Protein AF-A0A4Q2ZWV4-F1 (afdb_monomer)

Structure (mmCIF, N/CA/C/O backbone):
data_AF-A0A4Q2ZWV4-F1
#
_entry.id   AF-A0A4Q2ZWV4-F1
#
loop_
_atom_site.group_PDB
_atom_site.id
_atom_site.type_symbol
_atom_site.label_atom_id
_atom_site.label_alt_id
_atom_site.label_comp_id
_atom_site.label_asym_id
_atom_site.label_entity_id
_atom_site.label_seq_id
_atom_site.pdbx_PDB_ins_code
_atom_site.Cartn_x
_atom_site.Cartn_y
_atom_site.Cartn_z
_atom_site.occupancy
_atom_site.B_iso_or_equiv
_atom_site.auth_seq_id
_atom_site.auth_comp_id
_atom_site.auth_asym_id
_atom_site.auth_atom_id
_atom_site.pdbx_PDB_model_num
ATOM 1 N N . MET A 1 1 ? -68.096 -9.739 -29.890 1.00 44.03 1 MET A N 1
ATOM 2 C CA . MET A 1 1 ? -66.783 -9.776 -30.574 1.00 44.03 1 MET A CA 1
ATOM 3 C C . MET A 1 1 ? -66.397 -8.365 -30.998 1.00 44.03 1 MET A C 1
ATOM 5 O O . MET A 1 1 ? -67.007 -7.868 -31.935 1.00 44.03 1 MET A O 1
ATOM 9 N N . LYS A 1 2 ? -65.458 -7.727 -30.281 1.00 38.16 2 LYS A N 1
ATOM 10 C CA . LYS A 1 2 ? -64.484 -6.719 -30.763 1.00 38.16 2 LYS A CA 1
ATOM 11 C C . LYS A 1 2 ? -63.694 -6.154 -29.567 1.00 38.16 2 LYS A C 1
ATOM 13 O O . LYS A 1 2 ? -64.168 -5.292 -28.843 1.00 38.16 2 LYS A O 1
ATOM 18 N N . THR A 1 3 ? -62.550 -6.804 -29.345 1.00 37.19 3 THR A N 1
ATOM 19 C CA . THR A 1 3 ? -61.233 -6.288 -28.913 1.00 37.19 3 THR A CA 1
ATOM 20 C C . THR A 1 3 ? -61.159 -5.039 -28.028 1.00 37.19 3 THR A C 1
ATOM 22 O O . THR A 1 3 ? -61.323 -3.918 -28.499 1.00 37.19 3 THR A O 1
ATOM 25 N N . LEU A 1 4 ? -60.760 -5.272 -26.772 1.00 34.91 4 LEU A N 1
ATOM 26 C CA . LEU A 1 4 ? -60.192 -4.298 -25.842 1.00 34.91 4 LEU A CA 1
ATOM 27 C C . LEU A 1 4 ? -58.675 -4.223 -26.092 1.00 34.91 4 LEU A C 1
ATOM 29 O O . LEU A 1 4 ? -57.987 -5.244 -26.069 1.00 34.91 4 LEU A O 1
ATOM 33 N N . GLN A 1 5 ? -58.172 -3.030 -26.388 1.00 38.50 5 GLN A N 1
ATOM 34 C CA . GLN A 1 5 ? -56.778 -2.769 -26.742 1.00 38.50 5 GLN A CA 1
ATOM 35 C C . GLN A 1 5 ? -56.018 -2.389 -25.461 1.00 38.50 5 GLN A C 1
ATOM 37 O O . GLN A 1 5 ? -56.199 -1.295 -24.932 1.00 38.50 5 GLN A O 1
ATOM 42 N N . CYS A 1 6 ? -55.211 -3.310 -24.925 1.00 34.00 6 CYS A N 1
ATOM 43 C CA . CYS A 1 6 ? -54.325 -3.034 -23.793 1.00 34.00 6 CYS A CA 1
ATOM 44 C C . CYS A 1 6 ? -53.117 -2.213 -24.262 1.00 34.00 6 CYS A C 1
ATOM 46 O O . CYS A 1 6 ? -52.362 -2.638 -25.136 1.00 34.00 6 CYS A O 1
ATOM 48 N N . ILE A 1 7 ? -52.937 -1.043 -23.655 1.00 41.22 7 ILE A N 1
ATOM 49 C CA . ILE A 1 7 ? -51.763 -0.184 -23.805 1.00 41.22 7 ILE A CA 1
ATOM 50 C C . ILE A 1 7 ? -50.596 -0.858 -23.070 1.00 41.22 7 ILE A C 1
ATOM 52 O O . ILE A 1 7 ? -50.595 -0.934 -21.842 1.00 41.22 7 ILE A O 1
ATOM 56 N N . LEU A 1 8 ? -49.607 -1.361 -23.815 1.00 37.31 8 LEU A N 1
ATOM 57 C CA . LEU A 1 8 ? -48.298 -1.717 -23.266 1.00 37.31 8 LEU A CA 1
ATOM 58 C C . LEU A 1 8 ? -47.522 -0.421 -22.999 1.00 37.31 8 LEU A C 1
ATOM 60 O O . LEU A 1 8 ? -47.070 0.241 -23.932 1.00 37.31 8 LEU A O 1
ATOM 64 N N . ALA A 1 9 ? -47.346 -0.068 -21.728 1.00 39.91 9 ALA A N 1
ATOM 65 C CA . ALA A 1 9 ? -46.330 0.890 -21.318 1.00 39.91 9 ALA A CA 1
ATOM 66 C C . ALA A 1 9 ? -44.977 0.162 -21.277 1.00 39.91 9 ALA A C 1
ATOM 68 O O . ALA A 1 9 ? -44.703 -0.614 -20.363 1.00 39.91 9 ALA A O 1
ATOM 69 N N . ALA A 1 10 ? -44.147 0.375 -22.299 1.00 40.00 10 ALA A N 1
ATOM 70 C CA . ALA A 1 10 ? -42.760 -0.067 -22.302 1.00 40.00 10 ALA A CA 1
ATOM 71 C C . ALA A 1 10 ? -41.965 0.801 -21.314 1.00 40.00 10 ALA A C 1
ATOM 73 O O . ALA A 1 10 ? -41.623 1.946 -21.605 1.00 40.00 10 ALA A O 1
ATOM 74 N N . GLY A 1 11 ? -41.715 0.262 -20.120 1.00 38.03 11 GLY A N 1
ATOM 75 C CA . GLY A 1 11 ? -40.775 0.838 -19.168 1.00 38.03 11 GLY A CA 1
ATOM 76 C C . GLY A 1 11 ? -39.363 0.764 -19.741 1.00 38.03 11 GLY A C 1
ATOM 77 O O . GLY A 1 11 ? -38.820 -0.323 -19.928 1.00 38.03 11 GLY A O 1
ATOM 78 N N . LEU A 1 12 ? -38.782 1.925 -20.036 1.00 36.56 12 LEU A N 1
ATOM 79 C CA . LEU A 1 12 ? -37.372 2.069 -20.369 1.00 36.56 12 LEU A CA 1
ATOM 80 C C . LEU A 1 12 ? -36.557 1.758 -19.105 1.00 36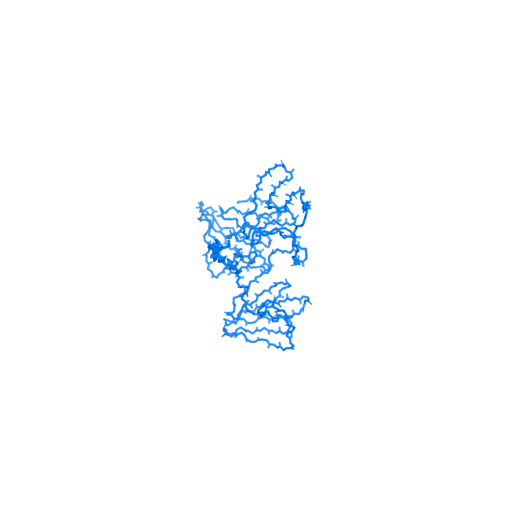.56 12 LEU A C 1
ATOM 82 O O . LEU A 1 12 ? -36.400 2.607 -18.229 1.00 36.56 12 LEU A O 1
ATOM 86 N N . LEU A 1 13 ? -36.082 0.519 -18.990 1.00 37.00 13 LEU A N 1
ATOM 87 C CA . LEU A 1 13 ? -35.112 0.125 -17.978 1.00 37.00 13 LEU A CA 1
ATOM 88 C C . LEU A 1 13 ? -33.769 0.749 -18.383 1.00 37.00 13 LEU A C 1
ATOM 90 O O . LEU A 1 13 ? -33.065 0.227 -19.245 1.00 37.00 13 LEU A O 1
ATOM 94 N N . ALA A 1 14 ? -33.441 1.911 -17.819 1.00 39.75 14 ALA A N 1
ATOM 95 C CA . ALA A 1 14 ? -32.098 2.461 -17.925 1.00 39.75 14 ALA A CA 1
ATOM 96 C C . ALA A 1 14 ? -31.149 1.481 -17.225 1.00 39.75 14 ALA A C 1
ATOM 98 O O . ALA A 1 14 ? -31.170 1.354 -16.001 1.00 39.75 14 ALA A O 1
ATOM 99 N N . ALA A 1 15 ? -30.365 0.740 -18.009 1.00 36.00 15 ALA A N 1
ATOM 100 C CA . ALA A 1 15 ? -29.263 -0.051 -17.495 1.00 36.00 15 ALA A CA 1
ATOM 101 C C . ALA A 1 15 ? -28.279 0.916 -16.829 1.00 36.00 15 ALA A C 1
ATOM 103 O O . ALA A 1 15 ? -27.571 1.665 -17.499 1.00 36.00 15 ALA A O 1
ATOM 104 N N . ILE A 1 16 ? -28.285 0.936 -15.499 1.00 40.03 16 ILE A N 1
ATOM 105 C CA . ILE A 1 16 ? -27.256 1.599 -14.711 1.00 40.03 16 ILE A CA 1
ATOM 106 C C . ILE A 1 16 ? -26.022 0.717 -14.873 1.00 40.03 16 ILE A C 1
ATOM 108 O O . ILE A 1 16 ? -25.866 -0.278 -14.169 1.00 40.03 16 ILE A O 1
ATOM 112 N N . THR A 1 17 ? -25.179 1.014 -15.857 1.00 36.84 17 THR A N 1
ATOM 113 C CA . THR A 1 17 ? -23.831 0.451 -15.873 1.00 36.84 17 THR A CA 1
ATOM 114 C C . THR A 1 17 ? -23.130 0.966 -14.620 1.00 36.84 17 THR A C 1
ATOM 116 O O . THR A 1 17 ? -23.027 2.190 -14.474 1.00 36.84 17 THR A O 1
ATOM 119 N N . PRO A 1 18 ? -22.676 0.099 -13.696 1.00 40.41 18 PRO A N 1
ATOM 120 C CA . PRO A 1 18 ? -21.790 0.557 -12.645 1.00 40.41 18 PRO A CA 1
ATOM 121 C C . PRO A 1 18 ? -20.562 1.145 -13.334 1.00 40.41 18 PRO A C 1
ATOM 123 O O . PRO A 1 18 ? -19.939 0.503 -14.181 1.00 40.41 18 PRO A O 1
ATOM 126 N N . LEU A 1 19 ? -20.270 2.402 -13.013 1.00 33.94 19 LEU A N 1
ATOM 127 C CA . LEU A 1 19 ? -19.028 3.058 -13.373 1.00 33.94 19 LEU A CA 1
ATOM 128 C C . LEU A 1 19 ? -17.937 2.361 -12.553 1.00 33.94 19 LEU A C 1
ATOM 130 O O . LEU A 1 19 ? -17.565 2.832 -11.485 1.00 33.94 19 LEU A O 1
ATOM 134 N N . ALA A 1 20 ? -17.511 1.178 -13.000 1.00 39.34 20 ALA A N 1
ATOM 135 C CA . ALA A 1 20 ? -16.310 0.552 -12.488 1.00 39.34 20 ALA A CA 1
ATOM 136 C C . ALA A 1 20 ? -15.200 1.584 -12.680 1.00 39.34 20 ALA A C 1
ATOM 138 O O . ALA A 1 20 ? -15.013 2.089 -13.792 1.00 39.34 20 ALA A O 1
ATOM 139 N N . ALA A 1 21 ? -14.519 1.953 -11.598 1.00 41.69 21 ALA A N 1
ATOM 140 C CA . ALA A 1 21 ? -13.254 2.650 -11.710 1.00 41.69 21 ALA A CA 1
ATOM 141 C C . ALA A 1 21 ? -12.386 1.792 -12.635 1.00 41.69 21 ALA A C 1
ATOM 143 O O . ALA A 1 21 ? -11.996 0.689 -12.261 1.00 41.69 21 ALA A O 1
ATOM 144 N N . ALA A 1 22 ? -12.211 2.232 -13.883 1.00 50.50 22 ALA A N 1
ATOM 145 C CA . ALA A 1 22 ? -11.440 1.489 -14.861 1.00 50.50 22 ALA A CA 1
ATOM 146 C C . ALA A 1 22 ? -10.025 1.366 -14.294 1.00 50.50 22 ALA A C 1
ATOM 148 O O . ALA A 1 22 ? -9.320 2.374 -14.174 1.00 50.50 22 ALA A O 1
ATOM 149 N N . ASP A 1 23 ? -9.652 0.156 -13.870 1.00 64.38 23 ASP A N 1
ATOM 150 C CA . ASP A 1 23 ? -8.268 -0.174 -13.558 1.00 64.38 23 ASP A CA 1
ATOM 151 C C . ASP A 1 23 ? -7.481 0.219 -14.810 1.00 64.38 23 ASP A C 1
ATOM 153 O O . ASP A 1 23 ? -7.727 -0.298 -15.899 1.00 64.38 23 ASP A O 1
ATOM 157 N N . LYS A 1 24 ? -6.635 1.247 -14.688 1.00 77.50 24 LYS A N 1
ATOM 158 C CA . LYS A 1 24 ? -5.904 1.770 -15.841 1.00 77.50 24 LYS A CA 1
ATOM 159 C C . LYS A 1 24 ? -5.033 0.658 -16.417 1.00 77.50 24 LYS A C 1
ATOM 161 O O . LYS A 1 24 ? -4.353 -0.036 -15.657 1.00 77.50 24 LYS A O 1
ATOM 166 N N . ASP A 1 25 ? -5.000 0.574 -17.742 1.00 90.12 25 ASP A N 1
ATOM 167 C CA . ASP A 1 25 ? -4.039 -0.255 -18.459 1.00 90.12 25 ASP A CA 1
ATOM 168 C C . ASP A 1 25 ? -2.609 0.042 -17.997 1.00 90.12 25 ASP A C 1
ATOM 170 O O . ASP A 1 25 ? -2.268 1.179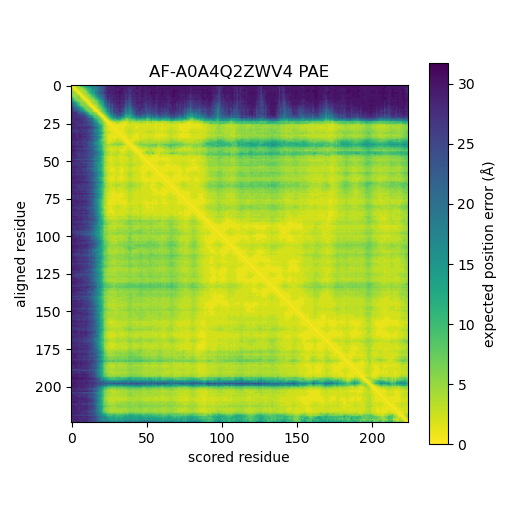 -17.641 1.00 90.12 25 ASP A O 1
ATOM 174 N N . GLY A 1 26 ? -1.767 -0.983 -18.021 1.00 93.44 26 GLY A N 1
ATOM 175 C CA . GLY A 1 26 ? -0.361 -0.859 -17.674 1.00 93.44 26 GLY A CA 1
ATOM 176 C C . GLY A 1 26 ? 0.302 -2.210 -17.467 1.00 93.44 26 GLY A C 1
ATOM 177 O O . GLY A 1 26 ? 0.048 -3.176 -18.194 1.00 93.44 26 GLY A O 1
ATOM 178 N N . VAL A 1 27 ? 1.157 -2.281 -16.452 1.00 96.00 27 VAL A N 1
ATOM 179 C CA . VAL A 1 27 ? 1.809 -3.513 -16.015 1.00 96.00 27 VAL A CA 1
ATOM 180 C C . VAL A 1 27 ? 1.541 -3.792 -14.543 1.00 96.00 27 VAL A C 1
ATOM 182 O O . VAL A 1 27 ? 1.381 -2.875 -13.736 1.00 96.00 27 VAL A O 1
ATOM 185 N N . VAL A 1 28 ? 1.530 -5.071 -14.190 1.00 95.31 28 VAL A N 1
ATOM 186 C CA . VAL A 1 28 ? 1.464 -5.567 -12.816 1.00 95.31 28 VAL A CA 1
ATOM 187 C C . VAL A 1 28 ? 2.515 -6.653 -12.629 1.00 95.31 28 VAL A C 1
ATOM 189 O O . VAL A 1 28 ? 2.723 -7.478 -13.519 1.00 95.31 28 VAL A O 1
ATOM 192 N N . MET A 1 29 ? 3.189 -6.658 -11.484 1.00 95.62 29 MET A N 1
ATOM 193 C CA . MET A 1 29 ? 4.033 -7.785 -11.095 1.00 95.62 29 MET A CA 1
ATOM 194 C C . MET A 1 29 ? 3.143 -8.839 -10.440 1.00 95.62 29 MET A C 1
ATOM 196 O O . MET A 1 29 ? 2.538 -8.561 -9.405 1.00 95.62 29 MET A O 1
ATOM 200 N N . LYS A 1 30 ? 3.015 -10.012 -11.064 1.00 93.31 30 LYS A N 1
ATOM 201 C CA . LYS A 1 30 ? 2.204 -11.115 -10.550 1.00 93.31 30 LYS A CA 1
ATOM 202 C C . LYS A 1 30 ? 2.918 -12.458 -10.671 1.00 93.31 30 LYS A C 1
ATOM 204 O O . LYS A 1 30 ? 3.464 -12.767 -11.726 1.00 93.31 30 LYS A O 1
ATOM 209 N N . ASP A 1 31 ? 2.896 -13.261 -9.614 1.00 91.00 31 ASP A N 1
ATOM 210 C CA . ASP A 1 31 ? 3.591 -14.545 -9.493 1.00 91.00 31 ASP A CA 1
ATOM 211 C C . ASP A 1 31 ? 5.084 -14.445 -9.863 1.00 91.00 31 ASP A C 1
ATOM 213 O O . ASP A 1 31 ? 5.656 -15.321 -10.521 1.00 91.00 31 ASP A O 1
ATOM 217 N N . GLY A 1 32 ? 5.723 -13.330 -9.490 1.00 91.81 32 GLY A N 1
ATOM 218 C CA . GLY A 1 32 ? 7.117 -13.051 -9.847 1.00 91.81 32 GLY A CA 1
ATOM 219 C C . GLY A 1 32 ? 7.354 -12.741 -11.334 1.00 91.81 32 GLY A C 1
ATOM 220 O O . GLY A 1 32 ? 8.507 -12.711 -11.771 1.00 91.81 32 GLY A O 1
ATOM 221 N N . LYS A 1 33 ? 6.293 -12.522 -12.116 1.00 95.25 33 LYS A N 1
ATOM 222 C CA . LYS A 1 33 ? 6.340 -12.219 -13.549 1.00 95.25 33 LYS A CA 1
ATOM 223 C C . LYS A 1 33 ? 5.751 -10.849 -13.839 1.00 95.25 33 LYS A C 1
ATOM 225 O O . LYS A 1 33 ? 4.764 -10.433 -13.238 1.00 95.25 33 LYS A O 1
ATOM 230 N N . LEU A 1 34 ? 6.313 -10.175 -14.834 1.00 96.62 34 LEU A N 1
ATOM 231 C CA . LEU A 1 34 ? 5.709 -8.968 -15.370 1.00 96.62 34 LEU A CA 1
ATOM 232 C C . LEU A 1 34 ? 4.519 -9.340 -16.262 1.00 96.62 34 LEU A C 1
ATOM 234 O O . LEU A 1 34 ? 4.674 -10.044 -17.261 1.00 96.62 34 LEU A O 1
ATOM 238 N N . MET A 1 35 ? 3.336 -8.848 -15.917 1.00 96.38 35 MET A N 1
ATOM 239 C CA . MET A 1 35 ? 2.109 -9.034 -16.684 1.00 96.38 35 MET A CA 1
ATOM 240 C C . MET A 1 35 ? 1.656 -7.685 -17.241 1.00 96.38 35 MET A C 1
ATOM 242 O O . MET A 1 35 ? 1.637 -6.692 -16.519 1.00 96.38 35 MET A O 1
ATOM 246 N N . SER A 1 36 ? 1.253 -7.632 -18.508 1.00 94.06 36 SER A N 1
ATOM 247 C CA . SER A 1 36 ? 0.490 -6.506 -19.040 1.00 94.06 36 SER A CA 1
ATOM 248 C C . SER A 1 36 ? -0.959 -6.662 -18.599 1.00 94.06 36 SER A C 1
ATOM 250 O O . SER A 1 36 ? -1.540 -7.729 -18.795 1.00 94.06 36 SER A O 1
ATOM 252 N N . HIS A 1 37 ? -1.513 -5.607 -18.008 1.00 91.44 37 HIS A N 1
ATOM 253 C CA . HIS A 1 37 ? -2.920 -5.514 -17.648 1.00 91.44 37 HIS A CA 1
ATOM 254 C C . HIS A 1 37 ? -3.622 -4.622 -18.670 1.00 91.44 37 HIS A C 1
ATOM 256 O O . HIS A 1 37 ? -3.276 -3.442 -18.769 1.00 91.44 37 HIS A O 1
ATOM 262 N N . LYS A 1 38 ? -4.553 -5.180 -19.445 1.00 88.81 38 LYS A N 1
ATOM 263 C CA . LYS A 1 38 ? -5.356 -4.442 -20.432 1.00 88.81 38 LYS A CA 1
ATOM 264 C C . LYS A 1 38 ? -6.776 -4.963 -20.448 1.00 88.81 38 LYS A C 1
ATOM 266 O O . LYS A 1 38 ? -6.969 -6.175 -20.479 1.00 88.81 38 LYS A O 1
ATOM 271 N N . ASP A 1 39 ? -7.750 -4.058 -20.410 1.00 84.00 39 ASP A N 1
ATOM 272 C CA . ASP A 1 39 ? -9.180 -4.399 -20.462 1.00 84.00 39 ASP A CA 1
ATOM 273 C C . ASP A 1 39 ? -9.606 -5.462 -19.418 1.00 84.00 39 ASP A C 1
ATOM 275 O O . ASP A 1 39 ? -10.514 -6.261 -19.638 1.00 84.00 39 ASP A O 1
ATOM 279 N N . GLY A 1 40 ? -8.937 -5.485 -18.259 1.00 78.69 40 GLY A N 1
ATOM 280 C CA . GLY A 1 40 ? -9.183 -6.456 -17.188 1.00 78.69 40 GLY A CA 1
ATOM 281 C C . GLY A 1 40 ? -8.485 -7.813 -17.356 1.00 78.69 40 GLY A C 1
ATOM 282 O O . GLY A 1 40 ? -8.563 -8.645 -16.450 1.00 78.69 40 GLY A O 1
ATOM 283 N N . GLU A 1 41 ? -7.767 -8.042 -18.455 1.00 82.06 41 GLU A N 1
ATOM 284 C CA . GLU A 1 41 ? -7.001 -9.264 -18.704 1.00 82.06 41 GLU A CA 1
ATOM 285 C C . GLU A 1 41 ? -5.510 -9.080 -18.391 1.00 82.06 41 GLU A C 1
ATOM 287 O O . GLU A 1 41 ? -4.928 -8.019 -18.614 1.00 82.06 41 GLU A O 1
ATOM 292 N N . ASN A 1 42 ? -4.877 -10.144 -17.883 1.00 87.88 42 ASN A N 1
ATOM 293 C CA . ASN A 1 42 ? -3.440 -10.189 -17.616 1.00 87.88 42 ASN A CA 1
ATOM 294 C C . ASN A 1 42 ? -2.748 -11.112 -18.620 1.00 87.88 42 ASN A C 1
ATOM 296 O O . ASN A 1 42 ? -3.056 -12.301 -18.675 1.00 87.88 42 ASN A O 1
ATOM 300 N N . THR A 1 43 ? -1.764 -10.592 -19.351 1.00 93.88 43 THR A N 1
ATOM 301 C CA . THR A 1 43 ? -0.923 -11.384 -20.264 1.00 93.88 43 THR A CA 1
ATOM 302 C C . THR A 1 43 ? 0.541 -11.260 -19.866 1.00 93.88 43 THR A C 1
ATOM 304 O O . THR A 1 43 ? 1.019 -10.153 -19.633 1.00 93.88 43 THR A O 1
ATOM 307 N N . GLU A 1 44 ? 1.266 -12.378 -19.782 1.00 94.88 44 GLU A N 1
ATOM 308 C CA . GLU A 1 44 ? 2.696 -12.357 -19.446 1.00 94.88 44 GLU A CA 1
ATOM 309 C C . GLU A 1 44 ? 3.487 -11.585 -20.503 1.00 94.88 44 GLU A C 1
ATOM 311 O O . GLU A 1 44 ? 3.350 -11.827 -21.705 1.00 94.88 44 GLU A O 1
ATOM 316 N N . VAL A 1 45 ? 4.337 -10.666 -20.048 1.00 93.44 45 VAL A N 1
ATOM 317 C CA . VAL A 1 45 ? 5.251 -9.935 -20.918 1.00 93.44 45 VAL A CA 1
ATOM 318 C C . VAL A 1 45 ? 6.547 -10.728 -21.059 1.00 93.44 45 VAL A C 1
ATOM 320 O O . VAL A 1 45 ? 7.182 -11.104 -20.073 1.00 93.44 45 VAL A O 1
ATOM 323 N N . MET A 1 46 ? 6.942 -10.993 -22.305 1.00 91.19 46 MET A N 1
ATOM 324 C CA . MET A 1 46 ? 8.143 -11.778 -22.606 1.00 91.19 46 MET A CA 1
ATOM 325 C C . MET A 1 46 ? 9.410 -10.930 -22.764 1.00 91.19 46 MET A C 1
ATOM 327 O O . MET A 1 46 ? 10.504 -11.472 -22.592 1.00 91.19 46 MET A O 1
ATOM 331 N N . ASP A 1 47 ? 9.245 -9.631 -23.014 1.00 94.88 47 ASP A N 1
ATOM 332 C CA . ASP A 1 47 ? 10.295 -8.639 -23.253 1.00 94.88 47 ASP A CA 1
ATOM 333 C C . ASP A 1 47 ? 10.211 -7.479 -22.242 1.00 94.88 47 ASP A C 1
ATOM 33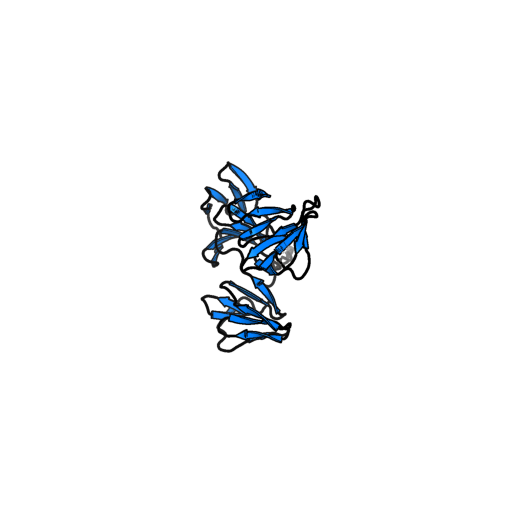5 O O . ASP A 1 47 ? 9.265 -7.375 -21.459 1.00 94.88 47 ASP A O 1
ATOM 339 N N . ASP A 1 48 ? 11.194 -6.581 -22.264 1.00 96.12 48 ASP A N 1
ATOM 340 C CA . ASP A 1 48 ? 11.152 -5.346 -21.479 1.00 96.12 48 ASP A CA 1
ATOM 341 C C . ASP A 1 48 ? 10.071 -4.386 -22.011 1.00 96.12 48 ASP A C 1
ATOM 343 O O . ASP A 1 48 ? 9.826 -4.282 -23.216 1.00 96.12 48 ASP A O 1
ATOM 347 N N . VAL A 1 49 ? 9.442 -3.634 -21.109 1.00 96.38 49 VAL A N 1
ATOM 348 C CA . VAL A 1 49 ? 8.385 -2.665 -21.425 1.00 96.38 49 VAL A CA 1
ATOM 349 C C . VAL A 1 49 ? 8.942 -1.250 -21.368 1.00 96.38 49 VAL A C 1
ATOM 351 O O . VAL A 1 49 ? 9.678 -0.892 -20.452 1.00 96.38 49 VAL A O 1
ATOM 354 N N . THR A 1 50 ? 8.560 -0.409 -22.328 1.00 96.81 50 THR A N 1
ATOM 355 C CA . THR A 1 50 ? 8.700 1.051 -22.224 1.00 96.81 50 THR A CA 1
ATOM 356 C C . THR A 1 50 ? 7.311 1.676 -22.284 1.00 96.81 50 THR A C 1
ATOM 358 O O . THR A 1 50 ? 6.587 1.476 -23.259 1.00 96.81 50 THR A O 1
ATOM 361 N N . LEU A 1 51 ? 6.936 2.397 -21.230 1.00 95.56 51 LEU A N 1
ATOM 362 C CA . LEU A 1 51 ? 5.649 3.077 -21.095 1.00 95.56 51 LEU A CA 1
ATOM 363 C C . LEU A 1 51 ? 5.641 4.422 -21.835 1.00 95.56 51 LEU A C 1
ATOM 365 O O . LEU A 1 51 ? 6.673 4.899 -22.313 1.00 95.56 51 LEU A O 1
ATOM 369 N N . LYS A 1 52 ? 4.462 5.050 -21.935 1.00 94.50 52 LYS A N 1
ATOM 370 C CA . LYS A 1 52 ? 4.264 6.284 -22.719 1.00 94.50 52 LYS A CA 1
ATOM 371 C C . LYS A 1 52 ? 5.028 7.481 -22.155 1.00 94.50 52 LYS A C 1
ATOM 373 O O . LYS A 1 52 ? 5.404 8.370 -22.912 1.00 94.50 52 LYS A O 1
ATOM 378 N N . ASP A 1 53 ? 5.246 7.506 -20.845 1.00 94.38 53 ASP A N 1
ATOM 379 C CA . ASP A 1 53 ? 6.010 8.545 -20.153 1.00 94.38 53 ASP A CA 1
ATOM 380 C C . ASP A 1 53 ? 7.535 8.366 -20.292 1.00 94.38 53 ASP A C 1
ATOM 382 O O . ASP A 1 53 ? 8.292 9.252 -19.908 1.00 94.38 53 ASP A O 1
ATOM 386 N N . GLY A 1 54 ? 7.992 7.242 -20.856 1.00 95.88 54 GLY A N 1
ATOM 387 C CA . GLY A 1 54 ? 9.404 6.883 -20.969 1.00 95.88 54 GLY A CA 1
ATOM 388 C C . GLY A 1 54 ? 9.920 5.975 -19.850 1.00 95.88 54 GLY A C 1
ATOM 389 O O . GLY A 1 54 ? 11.084 5.574 -19.909 1.00 95.88 54 GLY A O 1
ATOM 390 N N . THR A 1 55 ? 9.083 5.606 -18.873 1.00 97.81 55 THR A N 1
ATOM 391 C CA . THR A 1 55 ? 9.431 4.618 -17.844 1.00 97.81 55 THR A CA 1
ATOM 392 C C . THR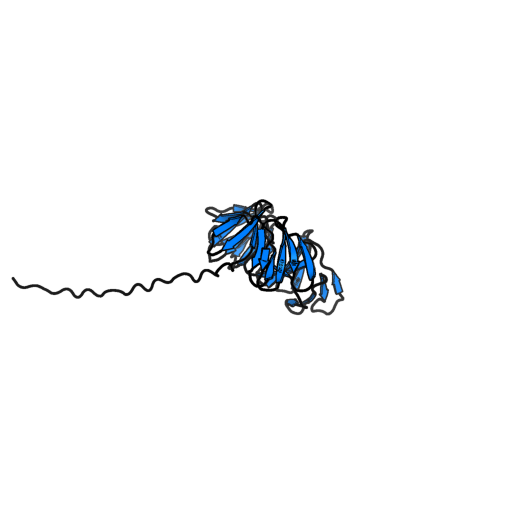 A 1 55 ? 9.740 3.269 -18.492 1.00 97.81 55 THR A C 1
ATOM 394 O O . THR A 1 55 ? 8.978 2.771 -19.321 1.00 97.81 55 THR A O 1
ATOM 397 N N . LYS A 1 56 ? 10.867 2.666 -18.113 1.00 98.00 56 LYS A N 1
ATOM 398 C CA . LYS A 1 56 ? 11.330 1.364 -18.602 1.00 98.00 56 LYS A CA 1
ATOM 399 C C . LYS A 1 56 ? 11.227 0.329 -17.499 1.00 98.00 56 LYS A C 1
ATOM 401 O O . LYS A 1 56 ? 11.641 0.603 -16.378 1.00 98.00 56 LYS A O 1
ATOM 406 N N . ILE A 1 57 ? 10.705 -0.848 -17.817 1.00 98.12 57 ILE A N 1
ATOM 407 C CA . ILE A 1 57 ? 10.531 -1.948 -16.870 1.00 98.12 57 ILE A CA 1
ATOM 408 C C . ILE A 1 57 ? 11.109 -3.210 -17.494 1.00 98.12 57 ILE A C 1
ATOM 410 O O . ILE A 1 57 ? 10.697 -3.607 -18.584 1.00 98.12 57 ILE A O 1
ATOM 414 N N . THR A 1 58 ? 12.056 -3.844 -16.812 1.00 97.62 58 THR A N 1
ATOM 415 C CA . THR A 1 58 ? 12.594 -5.128 -17.259 1.00 97.62 58 THR A CA 1
ATOM 416 C C . THR A 1 58 ? 11.606 -6.253 -16.983 1.00 97.62 58 THR A C 1
ATOM 418 O O . THR A 1 58 ? 10.784 -6.161 -16.068 1.00 97.62 58 THR A O 1
ATOM 421 N N . ARG A 1 59 ? 11.732 -7.382 -17.688 1.00 95.50 59 ARG A N 1
ATOM 422 C CA . ARG A 1 59 ? 10.951 -8.593 -17.364 1.00 95.50 59 ARG A CA 1
ATOM 423 C C . ARG A 1 59 ? 11.113 -9.053 -15.905 1.00 95.50 59 ARG A C 1
ATOM 425 O O . ARG A 1 59 ? 10.203 -9.655 -15.343 1.00 95.50 59 ARG A O 1
ATOM 432 N N . ALA A 1 60 ? 12.261 -8.767 -15.290 1.00 95.00 60 ALA A N 1
ATOM 433 C CA . ALA A 1 60 ? 12.550 -9.081 -13.890 1.00 95.00 60 ALA A CA 1
ATOM 434 C C . ALA A 1 60 ? 11.954 -8.064 -12.893 1.00 95.00 60 ALA A C 1
ATOM 436 O O . ALA A 1 60 ? 12.236 -8.147 -11.693 1.00 95.00 60 ALA A O 1
ATOM 437 N N . GLY A 1 61 ? 11.174 -7.093 -13.380 1.00 95.88 61 GLY A N 1
ATOM 438 C CA . GLY A 1 61 ? 10.500 -6.079 -12.575 1.00 95.88 61 GLY A CA 1
ATOM 439 C C . GLY A 1 61 ? 11.396 -4.925 -12.127 1.00 95.88 61 GLY A C 1
ATOM 440 O O . GLY A 1 61 ? 10.996 -4.177 -11.238 1.00 95.88 61 GLY A O 1
ATOM 441 N N . ASP A 1 62 ? 12.598 -4.765 -12.687 1.00 97.75 62 ASP A N 1
ATOM 442 C CA . ASP A 1 62 ? 13.434 -3.591 -12.410 1.00 97.75 62 ASP A CA 1
ATOM 443 C C . ASP A 1 62 ? 12.914 -2.400 -13.216 1.00 97.75 62 ASP A C 1
ATOM 445 O O . ASP A 1 62 ? 12.749 -2.486 -14.432 1.00 97.75 62 ASP A O 1
ATOM 449 N N . VAL A 1 63 ? 12.640 -1.293 -12.537 1.00 97.94 63 VAL A N 1
ATOM 450 C CA . VAL A 1 63 ? 12.021 -0.097 -13.104 1.00 97.94 63 VAL A CA 1
ATOM 451 C C . VAL A 1 63 ? 13.030 1.035 -13.133 1.00 97.94 63 VAL A C 1
ATOM 453 O O . VAL A 1 63 ? 13.709 1.283 -12.139 1.00 97.94 63 VAL A O 1
ATOM 456 N N . THR A 1 64 ? 13.054 1.765 -14.242 1.00 98.00 64 THR A N 1
ATOM 457 C CA . THR A 1 64 ? 13.694 3.072 -14.386 1.00 98.00 64 THR A CA 1
ATOM 458 C C . THR A 1 64 ? 12.634 4.049 -14.866 1.00 98.00 64 THR A C 1
ATOM 460 O O . THR A 1 64 ? 12.202 3.978 -16.015 1.00 98.00 64 THR A O 1
ATOM 463 N N . SER A 1 65 ? 12.191 4.946 -13.991 1.00 95.19 65 SER A N 1
ATOM 464 C CA . SER A 1 65 ? 11.208 5.973 -14.352 1.00 95.19 65 SER A CA 1
ATOM 465 C C . SER A 1 65 ? 11.762 7.017 -15.319 1.00 95.19 65 SER A C 1
ATOM 467 O O . SER A 1 65 ? 12.973 7.120 -15.525 1.00 95.19 65 SER A O 1
ATOM 469 N N . ALA A 1 66 ? 10.868 7.832 -15.879 1.00 93.81 66 ALA A N 1
ATOM 470 C CA . ALA A 1 66 ? 11.219 8.929 -16.775 1.00 93.81 66 ALA A CA 1
ATOM 471 C C . ALA A 1 66 ? 12.217 9.947 -16.177 1.00 93.81 66 ALA A C 1
ATOM 473 O O . ALA A 1 66 ? 12.983 10.555 -16.924 1.00 93.81 66 ALA A O 1
ATOM 474 N N . ASP A 1 67 ? 12.240 10.125 -14.849 1.00 92.31 67 ASP A N 1
ATOM 475 C CA . ASP A 1 67 ? 13.190 11.013 -14.156 1.00 92.31 67 ASP A CA 1
ATOM 476 C C . ASP A 1 67 ? 14.530 10.337 -13.795 1.00 92.31 67 ASP A C 1
ATOM 478 O O . ASP A 1 67 ? 15.436 10.984 -13.269 1.00 92.31 67 ASP A O 1
ATOM 482 N N . GLY A 1 68 ? 14.682 9.047 -14.114 1.00 94.56 68 GLY A N 1
ATOM 483 C CA . GLY A 1 68 ? 15.875 8.250 -13.829 1.00 94.56 68 GLY A CA 1
ATOM 484 C C . GLY A 1 68 ? 15.865 7.540 -12.472 1.00 94.56 68 GLY A C 1
ATOM 485 O O . GLY A 1 68 ? 16.778 6.757 -12.205 1.00 94.56 68 GLY A O 1
ATOM 486 N N . THR A 1 69 ? 14.850 7.745 -11.627 1.00 93.06 69 THR A N 1
ATOM 487 C CA . THR A 1 69 ? 14.692 6.995 -10.372 1.00 93.06 69 THR A CA 1
ATOM 488 C C . THR A 1 69 ? 14.477 5.517 -10.670 1.00 93.06 69 THR A C 1
ATOM 490 O O . THR A 1 69 ? 13.681 5.173 -11.550 1.00 93.06 69 THR A O 1
ATOM 493 N N . THR A 1 70 ? 15.154 4.648 -9.913 1.00 95.50 70 THR A N 1
ATOM 494 C CA . THR A 1 70 ? 15.078 3.193 -10.078 1.00 95.50 70 THR A CA 1
ATOM 495 C C . THR A 1 70 ? 14.531 2.493 -8.840 1.00 95.50 70 THR A C 1
ATOM 497 O O . THR A 1 70 ? 14.772 2.918 -7.710 1.00 95.50 70 THR A O 1
ATOM 500 N N . TRP A 1 71 ? 13.758 1.427 -9.046 1.00 95.12 71 TRP A N 1
ATOM 501 C CA . TRP A 1 71 ? 13.276 0.537 -7.985 1.00 95.12 71 TRP A CA 1
ATOM 502 C C . TRP A 1 71 ? 12.871 -0.818 -8.567 1.00 95.12 71 TRP A C 1
ATOM 504 O O . TRP A 1 71 ? 12.786 -0.974 -9.781 1.00 95.12 71 TRP A O 1
ATOM 514 N N . LYS A 1 72 ? 12.596 -1.798 -7.704 1.00 95.75 72 LYS A N 1
ATOM 515 C CA . LYS A 1 72 ? 12.102 -3.116 -8.116 1.00 95.75 72 LYS A CA 1
ATOM 516 C C . LYS A 1 72 ? 10.632 -3.278 -7.746 1.00 95.75 72 LYS A C 1
ATOM 518 O O . LYS A 1 72 ? 10.270 -2.997 -6.602 1.00 95.75 72 LYS A O 1
ATOM 523 N N . LEU A 1 73 ? 9.809 -3.720 -8.696 1.00 96.00 73 LEU A N 1
ATOM 524 C CA . LEU A 1 73 ? 8.409 -4.059 -8.448 1.00 96.00 73 LEU A CA 1
ATOM 525 C C . LEU A 1 73 ? 8.307 -5.237 -7.481 1.00 96.00 73 LEU A C 1
ATOM 527 O O . LEU A 1 73 ? 9.011 -6.238 -7.627 1.00 96.00 73 LEU A O 1
ATOM 531 N N . GLN A 1 74 ? 7.414 -5.099 -6.510 1.00 93.88 74 GLN A N 1
ATOM 532 C CA . GLN A 1 74 ? 6.987 -6.173 -5.625 1.00 93.88 74 GLN A CA 1
ATOM 533 C C . GLN A 1 74 ? 5.716 -6.831 -6.159 1.00 93.88 74 GLN A C 1
ATOM 535 O O . GLN A 1 74 ? 4.991 -6.254 -6.965 1.00 93.88 74 GLN A O 1
ATOM 540 N N . GLU A 1 75 ? 5.432 -8.039 -5.685 1.00 92.81 75 GLU A N 1
ATOM 541 C CA . GLU A 1 75 ? 4.201 -8.758 -6.010 1.00 92.81 75 GLU A CA 1
ATOM 542 C C . GLU A 1 75 ? 2.951 -7.895 -5.740 1.00 92.81 75 GLU A C 1
ATOM 544 O O . GLU A 1 75 ? 2.758 -7.361 -4.643 1.00 92.81 75 GLU A O 1
ATOM 549 N N . GLY A 1 76 ? 2.106 -7.755 -6.762 1.00 91.94 76 GLY A N 1
ATOM 550 C CA . GLY A 1 76 ? 0.902 -6.926 -6.764 1.00 91.94 76 GLY A CA 1
ATOM 551 C C . GLY A 1 76 ? 1.119 -5.457 -7.144 1.00 91.94 76 GLY A C 1
ATOM 552 O O . GLY A 1 76 ? 0.131 -4.760 -7.396 1.00 91.94 76 GLY A O 1
ATOM 553 N N . ASP A 1 77 ? 2.362 -4.967 -7.207 1.00 95.44 77 ASP A N 1
ATOM 554 C CA . ASP A 1 77 ? 2.644 -3.593 -7.627 1.00 95.44 77 ASP A CA 1
ATOM 555 C C . ASP A 1 77 ? 2.198 -3.360 -9.070 1.00 95.44 77 ASP A C 1
ATOM 557 O O . ASP A 1 77 ? 2.385 -4.209 -9.946 1.00 95.44 77 ASP A O 1
ATOM 561 N N . LYS A 1 78 ? 1.647 -2.170 -9.325 1.00 95.12 78 LYS A N 1
ATOM 562 C CA . LYS A 1 78 ? 1.156 -1.754 -10.640 1.00 95.12 78 LYS A CA 1
ATOM 563 C C . LYS A 1 78 ? 1.869 -0.490 -11.113 1.00 95.12 78 LYS A C 1
ATOM 565 O O . LYS A 1 78 ? 2.116 0.422 -10.323 1.00 95.12 78 LYS A O 1
ATOM 570 N N . ILE A 1 79 ? 2.136 -0.395 -12.412 1.00 95.88 79 ILE A N 1
ATOM 571 C CA . ILE A 1 79 ? 2.476 0.870 -13.075 1.00 95.88 79 ILE A CA 1
ATOM 572 C C . ILE A 1 79 ? 1.509 1.050 -14.235 1.00 95.88 79 ILE A C 1
ATOM 574 O O . ILE A 1 79 ? 1.472 0.220 -15.139 1.00 95.88 79 ILE A O 1
ATOM 578 N N . ALA A 1 80 ? 0.717 2.119 -14.198 1.00 94.25 80 ALA A N 1
ATOM 579 C CA . ALA A 1 80 ? -0.178 2.461 -15.297 1.00 94.25 80 ALA A CA 1
ATOM 580 C C . ALA A 1 80 ? 0.614 2.917 -16.535 1.00 94.25 80 ALA A C 1
ATOM 582 O O . ALA A 1 80 ? 1.742 3.386 -16.422 1.00 94.25 80 ALA A O 1
ATOM 583 N N . ASP A 1 81 ? -0.004 2.863 -17.711 1.00 93.06 81 ASP A N 1
ATOM 584 C CA . ASP A 1 81 ? 0.562 3.291 -19.000 1.00 93.06 81 ASP A CA 1
ATOM 585 C C . ASP A 1 81 ? 1.141 4.722 -19.008 1.00 93.06 81 ASP A C 1
ATOM 587 O O . ASP A 1 81 ? 1.990 5.047 -19.841 1.00 93.06 81 ASP A O 1
ATOM 591 N N . ASP A 1 82 ? 0.649 5.579 -18.108 1.00 92.94 82 ASP A N 1
ATOM 592 C CA . ASP A 1 82 ? 1.085 6.964 -17.898 1.00 92.94 82 ASP A CA 1
ATOM 593 C C . ASP A 1 82 ? 2.275 7.101 -16.925 1.00 92.94 82 ASP A C 1
ATOM 595 O O . ASP A 1 82 ? 2.656 8.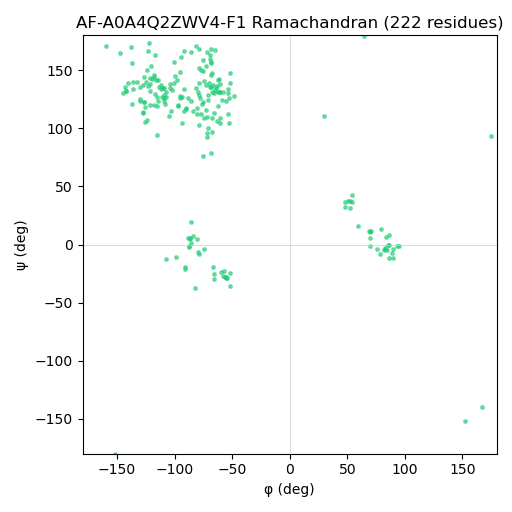219 -16.586 1.00 92.94 82 ASP A O 1
ATOM 599 N N . GLY A 1 83 ? 2.846 5.984 -16.464 1.00 92.88 83 GLY A N 1
ATOM 600 C CA . GLY A 1 83 ? 3.951 5.945 -15.504 1.00 92.88 83 GLY A CA 1
ATOM 601 C C . GLY A 1 83 ? 3.536 6.014 -14.036 1.00 92.88 83 GLY A C 1
ATOM 602 O O . GLY A 1 83 ? 4.392 5.977 -13.149 1.00 92.88 83 GLY A O 1
ATOM 603 N N . THR A 1 84 ? 2.237 6.114 -13.731 1.00 92.88 84 THR A N 1
ATOM 604 C CA . THR A 1 84 ? 1.770 6.181 -12.340 1.00 92.88 84 THR A CA 1
ATOM 605 C C . THR A 1 84 ? 2.020 4.852 -11.630 1.00 92.88 84 THR A C 1
ATOM 607 O O . THR A 1 84 ? 1.328 3.864 -11.881 1.00 92.88 84 THR A O 1
ATOM 610 N N . PHE A 1 85 ? 2.984 4.838 -10.709 1.00 94.56 85 PHE A N 1
ATOM 611 C CA . PHE A 1 85 ? 3.259 3.699 -9.836 1.00 94.56 85 PHE A CA 1
ATOM 612 C C . PHE A 1 85 ? 2.278 3.649 -8.661 1.00 94.56 85 PHE A C 1
ATOM 614 O O . PHE A 1 85 ? 2.083 4.634 -7.947 1.00 94.56 85 PHE A O 1
ATOM 621 N N . ARG A 1 86 ? 1.701 2.469 -8.439 1.00 94.88 86 ARG A N 1
ATOM 622 C CA . ARG A 1 86 ? 0.858 2.140 -7.294 1.00 94.88 86 ARG A CA 1
ATOM 623 C C . ARG A 1 86 ? 1.391 0.877 -6.634 1.00 94.88 86 ARG A C 1
ATOM 625 O O . ARG A 1 86 ? 1.339 -0.206 -7.214 1.00 94.88 86 ARG A O 1
ATOM 632 N N . ALA A 1 87 ? 1.871 1.030 -5.413 1.00 95.31 87 ALA A N 1
ATOM 633 C CA . ALA A 1 87 ? 2.323 -0.062 -4.579 1.00 95.31 87 ALA A CA 1
ATOM 634 C C . ALA A 1 87 ? 1.135 -0.851 -4.028 1.00 95.31 87 ALA A C 1
ATOM 636 O O . ALA A 1 87 ? 0.122 -0.283 -3.598 1.00 95.31 87 ALA A O 1
ATOM 637 N N . HIS A 1 88 ? 1.288 -2.165 -3.975 1.00 93.06 88 HIS A N 1
ATOM 638 C CA . HIS A 1 88 ? 0.344 -3.015 -3.277 1.00 93.06 88 HIS A CA 1
ATOM 639 C C . HIS A 1 88 ? 0.634 -2.984 -1.769 1.00 93.06 88 HIS A C 1
ATOM 641 O O . HIS A 1 88 ? 1.691 -3.423 -1.316 1.00 93.06 88 HIS A O 1
ATOM 647 N N . ILE A 1 89 ? -0.280 -2.408 -0.983 1.00 94.19 89 ILE A N 1
ATOM 648 C CA . ILE A 1 89 ? -0.052 -2.099 0.444 1.00 94.19 89 ILE A CA 1
ATOM 649 C C . ILE A 1 89 ? -0.815 -3.003 1.423 1.00 94.19 89 ILE A C 1
ATOM 651 O O . ILE A 1 89 ? -0.517 -2.986 2.613 1.00 94.19 89 ILE A O 1
ATOM 655 N N . ILE A 1 90 ? -1.779 -3.797 0.947 1.00 94.19 90 ILE A N 1
ATOM 656 C CA . ILE A 1 90 ? -2.593 -4.694 1.781 1.00 94.19 90 ILE A CA 1
ATOM 657 C C . ILE A 1 90 ? -2.292 -6.132 1.365 1.00 94.19 90 ILE A C 1
ATOM 659 O O . ILE A 1 90 ? -2.891 -6.642 0.430 1.00 94.19 90 ILE A O 1
ATOM 663 N N . THR A 1 91 ? -1.367 -6.805 2.044 1.00 91.56 91 THR A N 1
ATOM 664 C CA . THR A 1 91 ? -1.054 -8.212 1.735 1.00 91.56 91 THR A CA 1
ATOM 665 C C . THR A 1 91 ? -2.029 -9.178 2.392 1.00 91.56 91 THR A C 1
ATOM 667 O O . THR A 1 91 ? -2.415 -10.167 1.776 1.00 91.56 91 THR A O 1
ATOM 670 N N . ASP A 1 92 ? -2.465 -8.872 3.614 1.00 94.94 92 ASP A N 1
ATOM 671 C CA . ASP A 1 92 ? -3.389 -9.697 4.383 1.00 94.94 92 ASP A CA 1
ATOM 672 C C . ASP A 1 92 ? -4.375 -8.826 5.157 1.00 94.94 92 ASP A C 1
ATOM 674 O O . ASP A 1 92 ? -3.982 -7.883 5.852 1.00 94.94 92 ASP A O 1
ATOM 678 N N . GLY A 1 93 ? -5.659 -9.163 5.075 1.00 96.81 93 GLY A N 1
ATOM 679 C CA . GLY A 1 93 ? -6.703 -8.440 5.788 1.00 96.81 93 GLY A CA 1
ATOM 680 C C . GLY A 1 93 ? -8.060 -8.502 5.105 1.00 96.81 93 GLY A C 1
ATOM 681 O O . GLY A 1 93 ? -8.396 -9.458 4.404 1.00 96.81 93 GLY A O 1
ATOM 682 N N . VAL A 1 94 ? -8.854 -7.462 5.323 1.00 98.12 94 VAL A N 1
ATOM 683 C CA . VAL A 1 94 ? -10.161 -7.264 4.702 1.00 98.12 94 VAL A CA 1
ATOM 684 C C . VAL A 1 94 ? -10.219 -5.863 4.119 1.00 98.12 94 VAL A C 1
ATOM 686 O O . VAL A 1 94 ? -9.821 -4.901 4.766 1.00 98.12 94 VAL A O 1
ATOM 689 N N . VAL A 1 95 ? -10.733 -5.747 2.904 1.00 97.56 95 VAL A N 1
ATOM 690 C CA . VAL A 1 95 ? -10.908 -4.481 2.196 1.00 97.56 95 VAL A CA 1
ATOM 691 C C . VAL A 1 95 ? -12.353 -4.347 1.747 1.00 97.56 95 VAL A C 1
ATOM 693 O O . VAL A 1 95 ? -12.974 -5.342 1.370 1.00 97.56 95 VAL A O 1
ATOM 696 N N . LYS A 1 96 ? -12.899 -3.133 1.777 1.00 97.31 96 LYS A N 1
ATOM 697 C CA . LYS A 1 96 ? -14.187 -2.844 1.151 1.00 97.31 96 LYS A CA 1
ATOM 698 C C . LYS A 1 96 ? -13.958 -2.004 -0.098 1.00 97.31 96 LYS A C 1
ATOM 700 O O . LYS A 1 96 ? -13.374 -0.932 -0.007 1.00 97.31 96 LYS A O 1
ATOM 705 N N . LYS A 1 97 ? -14.386 -2.502 -1.254 1.00 94.81 97 LYS A N 1
ATOM 706 C CA . LYS A 1 97 ? -14.231 -1.825 -2.543 1.00 94.81 97 LYS A CA 1
ATOM 707 C C . LYS A 1 97 ? -15.456 -2.076 -3.413 1.00 94.81 97 LYS A C 1
ATOM 709 O O . LYS A 1 97 ? -15.943 -3.206 -3.472 1.00 94.81 97 LYS A O 1
ATOM 714 N N . ASP A 1 98 ? -15.954 -1.029 -4.063 1.00 93.19 98 ASP A N 1
ATOM 715 C CA . ASP A 1 98 ? -17.153 -1.048 -4.900 1.00 93.19 98 ASP A CA 1
ATOM 716 C C . ASP A 1 98 ? -18.375 -1.650 -4.176 1.00 93.19 98 ASP A C 1
ATOM 718 O O . ASP A 1 98 ? -19.172 -2.407 -4.735 1.00 93.19 98 ASP A O 1
ATOM 722 N N . GLY A 1 99 ? -18.501 -1.358 -2.877 1.00 94.81 99 GLY A N 1
ATOM 723 C CA . GLY A 1 99 ? -19.569 -1.866 -2.015 1.00 94.81 99 GLY A CA 1
ATOM 724 C C . GLY A 1 99 ? -19.421 -3.330 -1.589 1.00 94.81 99 GLY A C 1
ATOM 725 O O . GLY A 1 99 ? -20.217 -3.792 -0.770 1.00 94.81 99 GLY A O 1
ATOM 726 N N . LYS A 1 100 ? -18.404 -4.047 -2.078 1.00 96.75 100 LYS A N 1
ATOM 727 C CA . LYS A 1 100 ? -18.118 -5.440 -1.725 1.00 96.75 100 LYS A CA 1
ATOM 728 C C . LYS A 1 100 ? -17.038 -5.529 -0.662 1.00 96.75 100 LYS A C 1
ATOM 730 O O . LYS A 1 100 ? -16.050 -4.801 -0.703 1.00 96.75 100 LYS A O 1
ATOM 735 N N . VAL A 1 101 ? -17.197 -6.466 0.265 1.00 98.00 101 VAL A N 1
ATOM 736 C CA . VAL A 1 101 ? -16.152 -6.815 1.229 1.00 98.00 101 VAL A CA 1
ATOM 737 C C . VAL A 1 101 ? -15.348 -7.975 0.666 1.00 98.00 101 VAL A C 1
ATOM 739 O O . VAL A 1 101 ? -15.911 -8.997 0.287 1.00 98.00 101 VAL A O 1
ATOM 742 N N . MET A 1 102 ? -14.033 -7.823 0.616 1.00 98.06 102 MET A N 1
ATOM 743 C CA . MET A 1 102 ? -13.107 -8.815 0.087 1.00 98.06 102 MET A CA 1
ATOM 744 C C . MET A 1 102 ? -12.085 -9.169 1.168 1.00 98.06 102 MET A C 1
ATOM 746 O O . MET A 1 102 ? -11.539 -8.283 1.823 1.00 98.06 102 MET A O 1
ATOM 750 N N . THR A 1 103 ? -11.777 -10.450 1.340 1.00 97.25 103 THR A N 1
ATOM 751 C CA . THR A 1 103 ? -10.566 -10.866 2.057 1.00 97.25 103 THR A CA 1
ATOM 752 C C . THR A 1 103 ? -9.370 -10.736 1.138 1.00 97.25 103 THR A C 1
ATOM 754 O O . THR A 1 103 ? -9.454 -11.138 -0.024 1.00 97.25 103 THR A O 1
ATOM 757 N N . VAL A 1 104 ? -8.258 -10.249 1.675 1.00 95.69 104 VAL A N 1
ATOM 758 C CA . VAL A 1 104 ? -6.956 -10.301 1.017 1.00 95.69 104 VAL A CA 1
ATOM 759 C C . VAL A 1 104 ? -6.086 -11.299 1.767 1.00 95.69 104 VAL A C 1
ATOM 761 O O . VAL A 1 104 ? -6.009 -11.231 2.996 1.00 95.69 104 VAL A O 1
ATOM 764 N N . ARG A 1 105 ? -5.486 -12.253 1.053 1.00 93.31 105 ARG A N 1
ATOM 765 C CA . ARG A 1 105 ? -4.548 -13.234 1.614 1.00 93.31 105 ARG A CA 1
ATOM 766 C C . ARG A 1 105 ? -3.367 -13.402 0.680 1.00 93.31 105 ARG A C 1
ATO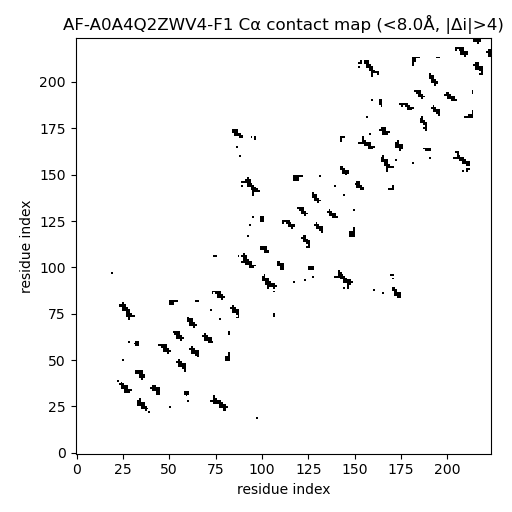M 768 O O . ARG A 1 105 ? -3.569 -13.773 -0.472 1.00 93.31 105 ARG A O 1
ATOM 775 N N . ALA A 1 106 ? -2.160 -13.135 1.171 1.00 88.69 106 ALA A N 1
ATOM 776 C CA . ALA A 1 106 ? -0.951 -13.090 0.348 1.00 88.69 106 ALA A CA 1
ATOM 777 C C . ALA A 1 106 ? -1.138 -12.252 -0.941 1.00 88.69 106 ALA A C 1
ATOM 779 O O . ALA A 1 106 ? -0.646 -12.601 -2.007 1.00 88.69 106 ALA A O 1
ATOM 780 N N . GLY A 1 107 ? -1.903 -11.162 -0.840 1.00 86.12 107 GLY A N 1
ATOM 781 C CA . GLY A 1 107 ? -2.252 -10.249 -1.931 1.00 86.12 107 GLY A CA 1
ATOM 782 C C . GLY A 1 107 ? -3.354 -10.696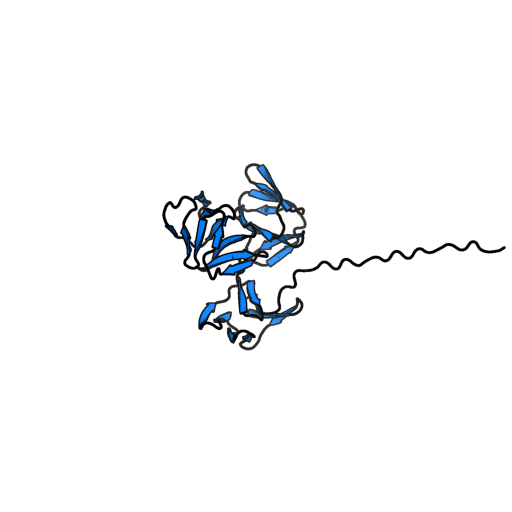 -2.887 1.00 86.12 107 GLY A C 1
ATOM 783 O O . GLY A 1 107 ? -3.853 -9.878 -3.659 1.00 86.12 107 GLY A O 1
ATOM 784 N N . GLU A 1 108 ? -3.823 -11.935 -2.785 1.00 87.12 108 GLU A N 1
ATOM 785 C CA . GLU A 1 108 ? -4.966 -12.408 -3.559 1.00 87.12 108 GLU A CA 1
ATOM 786 C C . GLU A 1 108 ? -6.282 -11.983 -2.903 1.00 87.12 108 GLU A C 1
ATOM 788 O O . GLU A 1 108 ? -6.463 -12.103 -1.688 1.00 87.12 108 GLU A O 1
ATOM 793 N N . LYS A 1 109 ? -7.218 -11.484 -3.718 1.00 91.00 109 LYS A N 1
ATOM 794 C CA . LYS A 1 109 ? -8.517 -10.970 -3.263 1.00 91.00 109 LYS A CA 1
ATOM 795 C C . LYS A 1 109 ? -9.619 -11.987 -3.536 1.00 91.00 109 LYS A C 1
ATOM 797 O O . LYS A 1 109 ? -9.754 -12.476 -4.652 1.00 91.00 109 LYS A O 1
ATOM 802 N N . ALA A 1 110 ? -10.465 -12.234 -2.543 1.00 95.25 110 ALA A N 1
ATOM 803 C CA . ALA A 1 110 ? -11.667 -13.053 -2.682 1.00 95.25 110 ALA A CA 1
ATOM 804 C C . ALA A 1 110 ? -12.850 -12.382 -1.982 1.00 95.25 110 ALA A C 1
ATOM 806 O O . ALA A 1 110 ? -12.679 -11.819 -0.903 1.00 95.25 110 ALA A O 1
ATOM 807 N N . GLU A 1 111 ? -14.039 -12.432 -2.586 1.00 97.25 111 GLU A N 1
ATOM 808 C CA . GLU A 1 111 ? -15.252 -11.876 -1.976 1.00 97.25 111 GLU A CA 1
ATOM 809 C C . GLU A 1 111 ? -15.560 -12.595 -0.660 1.00 97.25 111 GLU A C 1
ATOM 811 O O . GLU A 1 111 ? -15.526 -13.826 -0.573 1.00 97.25 111 GLU A O 1
ATOM 816 N N . LEU A 1 112 ? -15.823 -11.815 0.387 1.00 97.44 112 LEU A N 1
ATOM 817 C CA . LEU A 1 112 ? -16.139 -12.331 1.706 1.00 97.44 112 LEU A CA 1
ATOM 818 C C . LEU A 1 112 ? -17.592 -12.822 1.709 1.00 97.44 112 LEU A C 1
ATOM 820 O O . LEU A 1 112 ? -18.527 -12.031 1.626 1.00 97.44 112 LEU A O 1
ATOM 824 N N . THR A 1 113 ? -17.778 -14.134 1.834 1.00 97.31 113 THR A N 1
ATOM 825 C CA . THR A 1 113 ? -19.100 -14.786 1.789 1.00 97.31 113 THR A CA 1
ATOM 826 C C . THR A 1 113 ? -19.680 -15.111 3.168 1.00 97.31 113 THR A C 1
ATOM 828 O O . THR A 1 113 ? -20.861 -15.436 3.281 1.00 97.31 113 THR A O 1
ATOM 831 N N . SER A 1 114 ? -18.882 -14.994 4.230 1.00 97.38 114 SER A N 1
ATOM 832 C CA . SER A 1 114 ? -19.293 -15.173 5.627 1.00 97.38 114 SER A CA 1
ATOM 833 C C . SER A 1 114 ? -18.486 -14.260 6.548 1.00 97.38 114 SER A C 1
ATOM 835 O O . SER A 1 114 ? -17.440 -13.770 6.144 1.00 97.38 114 SER A O 1
ATOM 837 N N . GLU A 1 115 ? -18.915 -14.059 7.798 1.00 97.88 115 GLU A N 1
ATOM 838 C CA . GLU A 1 115 ? -18.080 -13.376 8.802 1.00 97.88 115 GLU A CA 1
ATOM 839 C C . GLU A 1 115 ? -16.680 -14.016 8.876 1.00 97.88 115 GLU A C 1
ATOM 841 O O . GLU A 1 115 ? -16.542 -15.241 8.838 1.00 97.88 115 GLU A O 1
ATOM 846 N N . THR A 1 116 ? -15.646 -13.182 8.991 1.00 97.62 116 THR A N 1
ATOM 847 C CA . THR A 1 116 ? -14.266 -13.606 9.249 1.00 97.62 116 THR A CA 1
ATOM 848 C C . THR A 1 116 ? -13.757 -12.984 10.541 1.00 97.62 116 THR A C 1
ATOM 850 O O . THR A 1 116 ? -14.204 -11.913 10.948 1.00 97.62 116 THR A O 1
ATOM 853 N N . THR A 1 117 ? -12.806 -13.649 11.190 1.00 97.94 117 THR A N 1
ATOM 854 C CA . THR A 1 117 ? -12.082 -13.121 12.354 1.00 97.94 117 THR A CA 1
ATOM 855 C C . THR A 1 117 ? -10.614 -12.951 11.975 1.00 97.94 117 THR A C 1
ATOM 857 O O . THR A 1 117 ? -10.005 -13.877 11.441 1.00 97.94 117 THR A O 1
ATOM 860 N N . LEU A 1 118 ? -10.077 -11.755 12.198 1.00 97.31 118 LEU A N 1
ATOM 861 C CA . LEU A 1 118 ? -8.677 -11.399 11.985 1.00 97.31 118 LEU A CA 1
ATOM 862 C C . LEU A 1 118 ? -7.813 -11.901 13.149 1.00 97.31 118 LEU A C 1
ATOM 864 O O . LEU A 1 118 ? -8.328 -12.321 14.188 1.00 97.31 118 LEU A O 1
ATOM 868 N N . SER A 1 119 ? -6.490 -11.862 12.986 1.00 96.12 119 SER A N 1
ATOM 869 C CA . SER A 1 119 ? -5.565 -12.425 13.981 1.00 96.12 119 SER A CA 1
ATOM 870 C C . SER A 1 119 ? -5.583 -11.702 15.332 1.00 96.12 119 SER A C 1
ATOM 872 O O . SER A 1 119 ? -5.296 -12.313 16.360 1.00 96.12 119 SER A O 1
ATOM 874 N N . ASP A 1 120 ? -5.973 -10.427 15.351 1.00 95.00 120 ASP A N 1
ATOM 875 C CA . ASP A 1 120 ? -6.132 -9.631 16.569 1.00 95.00 120 ASP A CA 1
ATOM 876 C C . ASP A 1 120 ? -7.457 -9.904 17.313 1.00 95.00 120 ASP A C 1
ATOM 878 O O . ASP A 1 120 ? -7.660 -9.388 18.414 1.00 95.00 120 ASP A O 1
ATOM 882 N N . GLY A 1 121 ? -8.355 -10.706 16.727 1.00 97.12 121 GLY A N 1
ATOM 883 C CA . GLY A 1 121 ? -9.699 -10.982 17.233 1.00 97.12 121 GLY A CA 1
ATOM 884 C C . GLY A 1 121 ? -10.794 -10.065 16.676 1.00 97.12 121 GLY A C 1
ATOM 885 O O . GLY A 1 121 ? -11.963 -10.260 17.012 1.00 97.12 121 GLY A O 1
ATOM 886 N N . THR A 1 122 ? -10.460 -9.097 15.819 1.00 98.25 122 THR A N 1
ATOM 887 C CA . THR A 1 122 ? -11.445 -8.253 15.136 1.00 98.25 122 THR A CA 1
ATOM 888 C C . THR A 1 122 ? -12.282 -9.093 14.173 1.00 98.25 122 THR A C 1
ATOM 890 O O . THR A 1 122 ? -11.759 -9.854 13.361 1.00 98.25 122 THR A O 1
ATOM 893 N N . LYS A 1 123 ? -13.604 -8.955 14.244 1.00 98.38 123 LYS A N 1
ATOM 894 C CA . LYS A 1 123 ? -14.559 -9.632 13.363 1.00 98.38 123 LYS A CA 1
ATOM 895 C C . LYS A 1 123 ? -15.033 -8.694 12.269 1.00 98.38 123 LYS A C 1
ATOM 897 O O . LYS A 1 123 ? -15.333 -7.535 12.552 1.00 98.38 123 LYS A O 1
ATOM 902 N N . VAL A 1 124 ? -15.155 -9.202 11.047 1.00 98.56 124 VAL A N 1
ATOM 903 C CA . VAL A 1 124 ? -15.683 -8.452 9.901 1.00 98.56 124 VAL A CA 1
ATOM 904 C C . VAL A 1 124 ? -16.767 -9.267 9.205 1.00 98.56 124 VAL A C 1
ATOM 906 O O . VAL A 1 124 ? -16.535 -10.413 8.822 1.00 98.56 124 VAL A O 1
ATOM 909 N N . ALA A 1 125 ? -17.950 -8.679 9.052 1.00 98.38 125 ALA A N 1
ATOM 910 C CA . ALA A 1 125 ? -19.088 -9.266 8.354 1.00 98.38 125 ALA A CA 1
ATOM 911 C C . ALA A 1 125 ? -19.111 -8.874 6.865 1.00 98.38 125 ALA A C 1
ATOM 913 O O . ALA A 1 125 ? -18.432 -7.943 6.429 1.00 98.38 125 ALA A O 1
ATOM 914 N N . THR A 1 126 ? -19.931 -9.573 6.078 1.00 98.12 126 THR A N 1
ATOM 915 C CA . THR A 1 126 ? -20.032 -9.408 4.614 1.00 98.12 126 THR A CA 1
ATOM 916 C C . THR A 1 126 ? -20.605 -8.057 4.177 1.00 98.12 126 THR A C 1
ATOM 918 O O . THR A 1 126 ? -20.415 -7.652 3.037 1.00 98.12 126 THR A O 1
ATOM 921 N N . ASP A 1 127 ? -21.297 -7.344 5.069 1.00 97.38 127 ASP A N 1
ATOM 922 C CA . ASP A 1 127 ? -21.825 -5.990 4.842 1.00 97.38 127 ASP A CA 1
ATOM 923 C C . ASP A 1 127 ? -20.808 -4.877 5.181 1.00 97.38 127 ASP A C 1
ATOM 925 O O . ASP A 1 127 ? -21.081 -3.686 5.012 1.00 97.38 127 ASP A O 1
ATOM 929 N N . GLY A 1 128 ? -19.624 -5.261 5.664 1.00 97.19 128 GLY A N 1
ATOM 930 C CA . GLY A 1 128 ? -18.560 -4.357 6.086 1.00 97.19 128 GLY A CA 1
ATOM 931 C C . GLY A 1 128 ? -18.691 -3.903 7.535 1.00 97.19 128 GLY A C 1
ATOM 932 O O . GLY A 1 128 ? -17.949 -3.016 7.951 1.00 97.19 128 GLY A O 1
ATOM 933 N N . THR A 1 129 ? -19.613 -4.472 8.315 1.00 98.38 129 THR A N 1
ATOM 934 C CA . THR A 1 129 ? -19.663 -4.293 9.767 1.00 98.38 129 THR A CA 1
ATOM 935 C C . THR A 1 129 ? -18.425 -4.906 10.415 1.00 98.38 129 THR A C 1
ATOM 937 O O . THR A 1 129 ? -18.071 -6.051 10.149 1.00 98.38 129 THR A O 1
ATOM 940 N N . VAL A 1 130 ? -17.802 -4.152 11.314 1.00 98.44 130 VAL A N 1
ATOM 941 C CA . VAL A 1 130 ? -16.589 -4.514 12.043 1.00 98.44 130 VAL A CA 1
ATOM 942 C C . VAL A 1 130 ? -16.870 -4.485 13.536 1.00 98.44 130 VAL A C 1
ATOM 944 O O . VAL A 1 130 ? -17.525 -3.561 14.025 1.00 98.44 130 VAL A O 1
ATOM 947 N N . ILE A 1 131 ? -16.364 -5.479 14.260 1.00 98.06 131 ILE A N 1
ATOM 948 C CA . ILE A 1 131 ? -16.407 -5.557 15.721 1.00 98.06 131 ILE A CA 1
ATOM 949 C C . ILE A 1 131 ? -14.977 -5.799 16.209 1.00 98.06 131 ILE A C 1
ATOM 951 O O . ILE A 1 131 ? -14.425 -6.862 15.936 1.00 98.06 131 ILE A O 1
ATOM 955 N N . SER A 1 132 ? -14.367 -4.836 16.909 1.00 96.00 132 SER A N 1
ATOM 956 C CA . SER A 1 132 ? -13.017 -5.028 17.466 1.00 96.00 132 SER A CA 1
ATOM 957 C C . SER A 1 132 ? -12.995 -6.115 18.536 1.00 96.00 132 SER A C 1
ATOM 959 O O . SER A 1 132 ? -14.037 -6.499 19.076 1.00 96.00 132 SER A O 1
ATOM 961 N N . LYS A 1 133 ? -11.793 -6.551 18.925 1.00 94.12 133 LYS A N 1
ATOM 962 C CA . LYS A 1 133 ? -11.603 -7.460 20.066 1.00 94.12 133 LYS A CA 1
ATOM 963 C C . LYS A 1 133 ? -12.209 -6.937 21.379 1.00 94.12 133 LYS A C 1
ATOM 965 O O . LYS A 1 133 ? -12.618 -7.730 22.220 1.00 94.12 133 LYS A O 1
ATOM 970 N N . GLU A 1 134 ? -12.307 -5.616 21.555 1.00 94.50 134 GLU A N 1
ATOM 971 C CA . GLU A 1 134 ? -12.959 -4.970 22.707 1.00 94.50 134 GLU A CA 1
ATOM 972 C C . GLU A 1 134 ? -14.480 -4.801 22.537 1.00 94.50 134 GLU A C 1
ATOM 974 O O . GLU A 1 134 ? -15.142 -4.227 23.399 1.00 94.50 134 GLU A O 1
ATOM 979 N N . GLY A 1 135 ? -15.052 -5.262 21.422 1.00 94.81 135 GLY A N 1
ATOM 980 C CA . GLY A 1 135 ? -16.483 -5.179 21.134 1.00 94.81 135 GLY A CA 1
ATOM 981 C C . GLY A 1 135 ? -16.945 -3.844 20.544 1.00 94.81 135 GLY A C 1
ATOM 982 O O . GLY A 1 135 ? -18.149 -3.645 20.363 1.00 94.81 135 GLY A O 1
ATOM 983 N N . LYS A 1 136 ? -16.031 -2.918 20.215 1.00 96.81 136 LYS A N 1
ATOM 984 C CA . LYS A 1 136 ? -16.398 -1.665 19.541 1.00 96.81 136 LYS A CA 1
ATOM 985 C C . LYS A 1 136 ? -16.886 -1.982 18.130 1.00 96.81 136 LYS A C 1
ATOM 987 O O . LYS A 1 136 ? -16.212 -2.695 17.398 1.00 96.81 136 LYS A O 1
ATOM 992 N N . LYS A 1 137 ? -18.032 -1.420 17.737 1.00 97.69 137 LYS A N 1
ATOM 993 C CA . LYS A 1 137 ? -18.663 -1.664 16.433 1.00 97.69 137 LYS A CA 1
ATOM 994 C C . LYS A 1 137 ? -18.571 -0.444 15.513 1.00 97.69 137 LYS A C 1
ATOM 996 O O . LYS A 1 137 ? -18.850 0.670 15.953 1.00 97.69 137 LYS A O 1
ATOM 1001 N N . TRP A 1 138 ? -18.212 -0.650 14.248 1.00 97.25 138 TRP A N 1
ATOM 1002 C CA . TRP A 1 138 ? -18.266 0.361 13.178 1.00 97.25 138 TRP A CA 1
ATOM 1003 C C . TRP A 1 138 ? -18.468 -0.307 11.810 1.00 97.25 138 TRP A C 1
ATOM 1005 O O . TRP A 1 138 ? -18.582 -1.527 11.738 1.00 97.25 138 TRP A O 1
ATOM 1015 N N . SER A 1 139 ? -18.539 0.471 10.729 1.00 96.69 139 SER A N 1
ATOM 1016 C CA . SER A 1 139 ? -18.656 -0.052 9.361 1.00 96.69 139 SER A CA 1
ATOM 1017 C C . SER A 1 139 ? -17.540 0.494 8.479 1.00 96.69 139 SER A C 1
ATOM 1019 O O . SER A 1 139 ? -17.211 1.678 8.572 1.00 96.69 139 SER A O 1
ATOM 1021 N N . LEU A 1 140 ? -16.990 -0.356 7.612 1.00 96.44 140 LEU A N 1
ATOM 1022 C CA . LEU A 1 140 ? -16.036 0.041 6.579 1.00 96.44 140 LEU A CA 1
ATOM 1023 C C . LEU A 1 140 ? -16.715 0.898 5.512 1.00 96.44 140 LEU A C 1
ATOM 1025 O O . LEU A 1 140 ? -17.812 0.569 5.030 1.00 96.44 140 LEU A O 1
ATOM 1029 N N . LYS A 1 141 ? -16.048 1.988 5.127 1.00 96.19 141 LYS A N 1
ATOM 1030 C CA . LYS A 1 141 ? -16.389 2.744 3.923 1.00 96.19 141 LYS A CA 1
ATOM 1031 C C . LYS A 1 141 ? -15.692 2.121 2.725 1.00 96.19 141 LYS A C 1
ATOM 1033 O O . LYS A 1 141 ? -14.836 1.252 2.868 1.00 96.19 141 LYS A O 1
ATOM 1038 N N . ASP A 1 142 ? -16.134 2.519 1.543 1.00 95.94 142 ASP A N 1
ATOM 1039 C CA . ASP A 1 142 ? -15.452 2.102 0.328 1.00 95.94 142 ASP A CA 1
ATOM 1040 C C . ASP A 1 142 ? -14.015 2.628 0.331 1.00 95.94 142 ASP A C 1
ATOM 1042 O O . ASP A 1 142 ? -13.767 3.727 0.824 1.00 95.94 142 ASP A O 1
ATOM 1046 N N . ASN A 1 143 ? -13.097 1.813 -0.176 1.00 94.62 143 ASN A N 1
ATOM 1047 C CA . ASN A 1 143 ? -11.645 1.984 -0.158 1.00 94.62 143 ASN A CA 1
ATOM 1048 C C . ASN A 1 143 ? -10.951 1.846 1.206 1.00 94.62 143 ASN A C 1
ATOM 1050 O O . ASN A 1 143 ? -9.718 1.896 1.249 1.00 94.62 143 ASN A O 1
ATOM 1054 N N . ASP A 1 144 ? -11.688 1.602 2.294 1.00 95.81 144 ASP A N 1
ATOM 1055 C CA . ASP A 1 144 ? -11.092 1.291 3.594 1.00 95.81 144 ASP A CA 1
ATOM 1056 C C . ASP A 1 144 ? -10.621 -0.168 3.660 1.00 95.81 144 ASP A C 1
ATOM 1058 O O . ASP A 1 144 ? -11.205 -1.080 3.060 1.00 95.81 144 ASP A O 1
ATOM 1062 N N . ALA A 1 145 ? -9.601 -0.409 4.480 1.00 96.94 145 ALA A N 1
ATOM 1063 C CA . ALA A 1 145 ? -9.120 -1.743 4.796 1.00 96.94 145 ALA A CA 1
ATOM 1064 C C . ALA A 1 145 ? -8.800 -1.920 6.283 1.00 96.94 145 ALA A C 1
ATOM 1066 O O . ALA A 1 145 ? -8.496 -0.973 7.010 1.00 96.94 145 ALA A O 1
ATOM 1067 N N . ILE A 1 146 ? -8.832 -3.173 6.723 1.00 96.81 146 ILE A N 1
ATOM 1068 C CA . ILE A 1 146 ? -8.319 -3.624 8.013 1.00 96.81 146 ILE A CA 1
ATOM 1069 C C . ILE A 1 146 ? -7.263 -4.672 7.723 1.00 96.81 146 ILE A C 1
ATOM 1071 O O . ILE A 1 146 ? -7.552 -5.690 7.095 1.00 96.81 146 ILE A O 1
ATOM 1075 N N . LEU A 1 147 ? -6.043 -4.414 8.169 1.00 95.81 147 LEU A N 1
ATOM 1076 C CA . LEU A 1 147 ? -4.945 -5.360 8.084 1.00 95.81 147 LEU A CA 1
ATOM 1077 C C . LEU A 1 147 ? -5.202 -6.551 9.008 1.00 95.81 147 LEU A C 1
ATOM 1079 O O . LEU A 1 147 ? -5.929 -6.448 9.993 1.00 95.81 147 LEU A O 1
ATOM 1083 N N . ASN A 1 148 ? -4.581 -7.691 8.718 1.00 95.31 148 ASN A N 1
ATOM 1084 C CA . ASN A 1 148 ? -4.765 -8.909 9.511 1.00 95.31 148 ASN A CA 1
ATOM 1085 C C . ASN A 1 148 ? -4.417 -8.743 11.008 1.00 95.31 148 ASN A C 1
ATOM 1087 O O . ASN A 1 148 ? -4.915 -9.504 11.836 1.00 95.31 148 ASN A O 1
ATOM 1091 N N . ASP A 1 149 ? -3.592 -7.754 11.357 1.00 93.19 149 ASP A N 1
ATOM 1092 C CA . ASP A 1 149 ? -3.221 -7.383 12.731 1.00 93.19 149 ASP A CA 1
ATOM 1093 C C . ASP A 1 149 ? -4.195 -6.391 13.406 1.00 93.19 149 ASP A C 1
ATOM 1095 O O . ASP A 1 149 ? -3.929 -5.920 14.512 1.00 93.19 149 ASP A O 1
ATOM 1099 N N . GLY A 1 150 ? -5.309 -6.059 12.749 1.00 93.44 150 GLY A N 1
ATOM 1100 C CA . GLY A 1 150 ? -6.343 -5.163 13.266 1.00 93.44 150 GLY A CA 1
ATOM 1101 C C . GLY A 1 150 ? -6.142 -3.683 12.959 1.00 93.44 150 GLY A C 1
ATOM 1102 O O . GLY A 1 150 ? -7.032 -2.871 13.233 1.00 93.44 150 GLY A O 1
ATOM 1103 N N . ARG A 1 151 ? -4.998 -3.286 12.387 1.00 93.19 151 ARG A N 1
ATOM 1104 C CA . ARG A 1 151 ? -4.771 -1.881 12.030 1.00 93.19 151 ARG A CA 1
ATOM 1105 C C . ARG A 1 151 ? -5.666 -1.475 10.867 1.00 93.19 151 ARG A C 1
ATOM 1107 O O . ARG A 1 151 ? -5.795 -2.185 9.875 1.00 93.19 151 ARG A O 1
ATOM 1114 N N . VAL A 1 152 ? -6.272 -0.298 10.988 1.00 94.06 152 VAL A N 1
ATOM 1115 C CA . VAL A 1 152 ? -7.185 0.248 9.979 1.00 94.06 152 VAL A CA 1
ATOM 1116 C C . VAL A 1 152 ? -6.414 1.181 9.048 1.00 94.06 152 VAL A C 1
ATOM 1118 O O . VAL A 1 152 ? -5.775 2.127 9.510 1.00 94.06 152 VAL A O 1
ATOM 1121 N N . LEU A 1 153 ? -6.511 0.924 7.746 1.00 95.25 153 LEU A N 1
ATOM 1122 C CA . LEU A 1 153 ? -6.028 1.785 6.673 1.00 95.25 153 LEU A CA 1
ATOM 1123 C C . LEU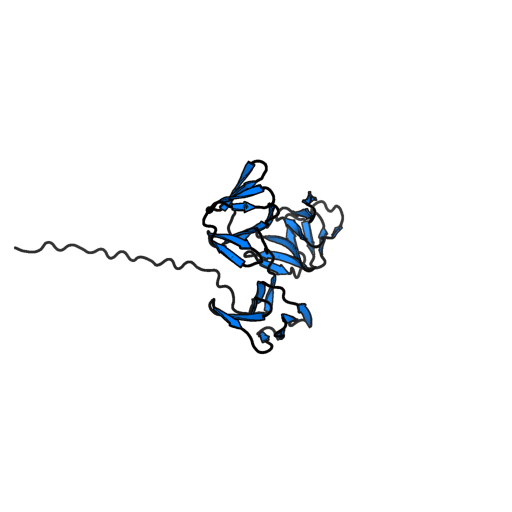 A 1 153 ? -7.232 2.477 6.038 1.00 95.25 153 LEU A C 1
ATOM 1125 O O . LEU A 1 153 ? -8.049 1.832 5.385 1.00 95.25 153 LEU A O 1
ATOM 1129 N N . LEU A 1 154 ? -7.342 3.785 6.249 1.00 95.69 154 LEU A N 1
ATOM 1130 C CA . LEU A 1 154 ? -8.399 4.599 5.651 1.00 95.69 154 LEU A CA 1
ATOM 1131 C C . LEU A 1 154 ? -7.897 5.245 4.365 1.00 95.69 154 LEU A C 1
ATOM 1133 O O . LEU A 1 154 ? -6.722 5.628 4.293 1.00 95.69 154 LEU A O 1
ATOM 1137 N N . GLU A 1 155 ? -8.788 5.446 3.397 1.00 95.19 155 GLU A N 1
ATOM 1138 C CA . GLU A 1 155 ? -8.476 6.274 2.230 1.00 95.19 155 GLU A CA 1
ATOM 1139 C C . GLU A 1 155 ? -7.976 7.664 2.669 1.00 95.19 155 GLU A C 1
ATOM 1141 O O . GLU A 1 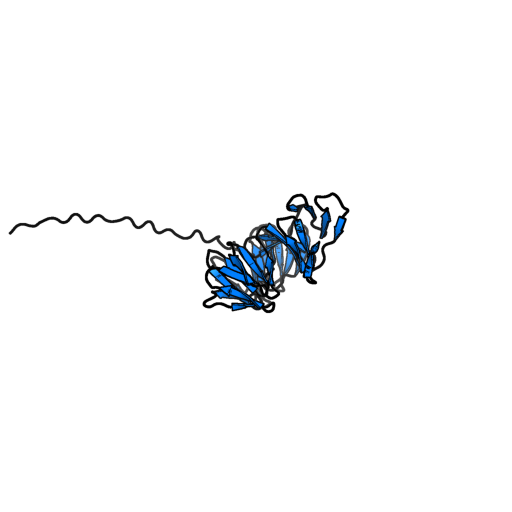155 ? -8.530 8.295 3.572 1.00 95.19 155 GLU A O 1
ATOM 1146 N N . GLY A 1 156 ? -6.883 8.126 2.057 1.00 96.00 156 GLY A N 1
ATOM 1147 C CA . GLY A 1 156 ? -6.212 9.377 2.409 1.00 96.00 156 GLY A CA 1
ATOM 1148 C C . GLY A 1 156 ? -5.203 9.280 3.560 1.00 96.00 156 GLY A C 1
ATOM 1149 O O . GLY A 1 156 ? -4.527 10.268 3.836 1.00 96.00 156 GLY A O 1
ATOM 1150 N N . SER A 1 157 ? -5.062 8.124 4.217 1.00 97.12 157 SER A N 1
ATOM 1151 C CA . SER A 1 157 ? -3.951 7.883 5.155 1.00 97.12 157 SER A CA 1
ATOM 1152 C C . SER A 1 157 ? -2.620 7.786 4.404 1.00 97.12 157 SER A C 1
ATOM 1154 O O . SER A 1 157 ? -2.600 7.552 3.198 1.00 97.12 157 SER A O 1
ATOM 1156 N N . ILE A 1 158 ? -1.497 7.907 5.110 1.00 98.00 158 ILE A N 1
ATOM 1157 C CA . ILE A 1 158 ? -0.168 7.602 4.567 1.00 98.00 158 ILE A CA 1
ATOM 1158 C C . ILE A 1 158 ? 0.387 6.371 5.270 1.00 98.00 158 ILE A C 1
ATOM 1160 O O . ILE A 1 158 ? 0.351 6.297 6.493 1.00 98.00 158 ILE A O 1
ATOM 1164 N N . VAL A 1 159 ? 0.927 5.423 4.512 1.00 97.50 159 VAL A N 1
ATOM 1165 C CA . VAL A 1 159 ? 1.647 4.257 5.036 1.00 97.50 159 VAL A CA 1
ATOM 1166 C C . VAL A 1 159 ? 3.100 4.305 4.587 1.00 97.50 159 VAL A C 1
ATOM 1168 O O . VAL A 1 159 ? 3.384 4.687 3.452 1.00 97.50 159 VAL A O 1
ATOM 1171 N N . VAL A 1 160 ? 4.024 3.919 5.465 1.00 97.50 160 VAL A N 1
ATOM 1172 C CA . VAL A 1 160 ? 5.412 3.685 5.065 1.00 97.50 160 VAL A CA 1
ATOM 1173 C C . VAL A 1 160 ? 5.573 2.234 4.666 1.00 97.50 160 VAL A C 1
ATOM 1175 O O . VAL A 1 160 ? 5.409 1.340 5.498 1.00 97.50 160 VAL A O 1
ATOM 1178 N N . LYS A 1 161 ? 5.899 2.014 3.395 1.00 95.25 161 LYS A N 1
ATOM 1179 C CA . LYS A 1 161 ? 6.213 0.691 2.871 1.00 95.25 161 LYS A CA 1
ATOM 1180 C C . LYS A 1 161 ? 7.375 0.774 1.895 1.00 95.25 161 LYS A C 1
ATOM 1182 O O . LYS A 1 161 ? 7.420 1.697 1.079 1.00 95.25 161 LYS A O 1
ATOM 1187 N N . ASP A 1 162 ? 8.288 -0.185 1.962 1.00 92.12 162 ASP A N 1
ATOM 1188 C CA . ASP A 1 162 ? 9.460 -0.273 1.089 1.00 92.12 162 ASP A CA 1
ATOM 1189 C C . ASP A 1 162 ? 10.285 1.034 1.117 1.00 92.12 162 ASP A C 1
ATOM 1191 O O . ASP A 1 162 ? 10.787 1.509 0.094 1.00 92.12 162 ASP A O 1
ATOM 1195 N N . GLY A 1 163 ? 10.368 1.662 2.300 1.00 93.81 163 GLY A N 1
ATOM 1196 C CA . GLY A 1 163 ? 11.064 2.935 2.512 1.00 93.81 163 GLY A CA 1
ATOM 1197 C C . GLY A 1 163 ? 10.407 4.164 1.867 1.00 93.81 163 GLY A C 1
ATOM 1198 O O . GLY A 1 163 ? 11.037 5.218 1.803 1.00 93.81 163 GLY A O 1
ATOM 1199 N N . LYS A 1 164 ? 9.163 4.059 1.383 1.00 95.50 164 LYS A N 1
ATOM 1200 C CA . LYS A 1 164 ? 8.417 5.150 0.737 1.00 95.50 164 LYS A CA 1
ATOM 1201 C C . LYS A 1 164 ? 7.207 5.549 1.575 1.00 95.50 164 LYS A C 1
ATOM 1203 O O . LYS A 1 164 ? 6.511 4.687 2.101 1.00 95.50 164 LYS A O 1
ATOM 1208 N N . ALA A 1 165 ? 6.909 6.846 1.634 1.00 97.56 165 ALA A N 1
ATOM 1209 C CA . ALA A 1 165 ? 5.620 7.336 2.115 1.00 97.56 165 ALA A CA 1
ATOM 1210 C C . ALA A 1 165 ? 4.583 7.213 0.991 1.00 97.56 165 ALA A C 1
ATOM 1212 O O . ALA A 1 165 ? 4.719 7.835 -0.066 1.00 97.56 165 ALA A O 1
ATOM 1213 N N . LEU A 1 166 ? 3.556 6.399 1.216 1.00 97.75 166 LEU A N 1
ATOM 1214 C CA . LEU A 1 166 ? 2.532 6.065 0.236 1.00 97.75 166 LEU A CA 1
ATOM 1215 C C . LEU A 1 166 ? 1.171 6.586 0.699 1.00 97.75 166 LEU A C 1
ATOM 1217 O O . LEU A 1 166 ? 0.668 6.164 1.739 1.00 97.75 166 LEU A O 1
ATOM 1221 N N . LEU A 1 167 ? 0.557 7.469 -0.083 1.00 97.62 167 LEU A N 1
ATOM 1222 C CA . LEU A 1 167 ? -0.825 7.890 0.107 1.00 97.62 167 LEU A CA 1
ATOM 1223 C C . LEU A 1 167 ? -1.763 6.738 -0.263 1.00 97.62 167 LEU A C 1
ATOM 1225 O O . LEU A 1 167 ? -1.720 6.226 -1.382 1.00 97.62 167 LEU A O 1
ATOM 1229 N N . VAL A 1 168 ? -2.622 6.350 0.673 1.00 97.00 168 VAL A N 1
ATOM 1230 C CA . VAL A 1 168 ? -3.627 5.306 0.478 1.00 97.00 168 VAL A CA 1
ATOM 1231 C C . VAL A 1 168 ? -4.736 5.847 -0.416 1.00 97.00 168 VAL A C 1
ATOM 1233 O O . VAL A 1 168 ? -5.460 6.770 -0.035 1.00 97.00 168 VAL A O 1
ATOM 1236 N N . LYS A 1 169 ? -4.888 5.253 -1.596 1.00 93.94 169 LYS A N 1
ATOM 1237 C CA . LYS A 1 169 ? -5.935 5.581 -2.562 1.00 93.94 169 LYS A CA 1
ATOM 1238 C C . LYS A 1 169 ? -6.380 4.319 -3.275 1.00 93.94 169 LYS A C 1
ATOM 1240 O O . LYS A 1 169 ? -5.536 3.580 -3.778 1.00 93.94 169 LYS A O 1
ATOM 1245 N N . ASP A 1 170 ? -7.692 4.091 -3.343 1.00 91.56 170 ASP A N 1
ATOM 1246 C CA . ASP A 1 170 ? -8.251 2.952 -4.087 1.00 91.56 170 ASP A CA 1
ATOM 1247 C C . ASP A 1 170 ? -7.625 1.604 -3.647 1.00 91.56 170 ASP A C 1
ATOM 1249 O O . ASP A 1 170 ? -7.215 0.765 -4.451 1.00 91.56 170 ASP A O 1
ATOM 1253 N N . CYS A 1 171 ? -7.464 1.440 -2.325 1.00 90.50 171 CYS A N 1
ATOM 1254 C CA . CYS A 1 171 ? -6.840 0.279 -1.671 1.00 90.50 171 CYS A CA 1
ATOM 1255 C C . CYS A 1 171 ? -5.378 -0.004 -2.076 1.00 90.50 171 CYS A C 1
ATOM 1257 O O . CYS A 1 171 ? -4.865 -1.098 -1.833 1.00 90.50 171 CYS A O 1
ATOM 1259 N N . MET A 1 172 ? -4.712 0.962 -2.704 1.00 93.81 172 MET A N 1
ATOM 1260 C CA . MET A 1 172 ? -3.318 0.908 -3.139 1.00 93.81 172 MET A CA 1
ATOM 1261 C C . MET A 1 172 ? -2.546 2.075 -2.508 1.00 93.81 172 MET A C 1
ATOM 1263 O O . MET A 1 172 ? -3.141 3.003 -1.960 1.00 93.81 172 MET A O 1
ATOM 1267 N N . GLY A 1 173 ? -1.217 2.033 -2.571 1.00 95.94 173 GLY A N 1
ATOM 1268 C CA . GLY A 1 173 ? -0.350 3.116 -2.113 1.00 95.94 173 GLY A CA 1
ATOM 1269 C C . GLY A 1 173 ? 0.282 3.865 -3.280 1.00 95.94 173 GLY A C 1
ATOM 1270 O O . GLY A 1 173 ? 0.929 3.253 -4.121 1.00 95.94 173 GLY A O 1
ATOM 1271 N N . GLU A 1 174 ? 0.149 5.183 -3.330 1.00 95.75 174 GLU A N 1
ATOM 1272 C CA . GLU A 1 174 ? 0.826 6.030 -4.319 1.00 95.75 174 GLU A CA 1
ATOM 1273 C C . GLU A 1 174 ? 1.928 6.847 -3.627 1.00 95.75 174 GLU A C 1
ATOM 1275 O O . GLU A 1 174 ? 1.628 7.520 -2.639 1.00 95.75 174 GLU A O 1
ATOM 1280 N N . PRO A 1 175 ? 3.197 6.821 -4.083 1.00 95.62 175 PRO A N 1
ATOM 1281 C CA . PRO A 1 175 ? 4.243 7.617 -3.451 1.00 95.62 175 PRO A CA 1
ATOM 1282 C C . PRO A 1 175 ? 3.912 9.104 -3.453 1.00 95.62 175 PRO A C 1
ATOM 1284 O O . PRO A 1 175 ? 3.595 9.683 -4.496 1.00 95.62 175 PRO A O 1
ATOM 1287 N N . ILE A 1 176 ? 4.042 9.743 -2.293 1.00 96.12 176 ILE A N 1
ATOM 1288 C CA . ILE A 1 176 ? 3.908 11.195 -2.224 1.00 96.12 176 ILE A CA 1
ATOM 1289 C C . ILE A 1 176 ? 5.125 11.848 -2.888 1.00 96.12 176 ILE A C 1
ATOM 1291 O O . ILE A 1 176 ? 6.273 11.528 -2.589 1.00 96.12 176 ILE A O 1
ATOM 1295 N N . LYS A 1 177 ? 4.874 12.777 -3.812 1.00 92.88 177 LYS A N 1
ATOM 1296 C CA . LYS A 1 177 ? 5.934 13.542 -4.495 1.00 92.88 177 LYS A CA 1
ATOM 1297 C C . LYS A 1 177 ? 6.278 14.845 -3.774 1.00 92.88 177 LYS A C 1
ATOM 1299 O O . LYS A 1 177 ? 7.348 15.399 -3.981 1.00 92.88 177 LYS A O 1
ATOM 1304 N N . ASN A 1 178 ? 5.362 15.332 -2.938 1.00 94.94 178 ASN A N 1
ATOM 1305 C CA . ASN A 1 178 ? 5.464 16.588 -2.202 1.00 94.94 178 ASN A CA 1
ATOM 1306 C C . ASN A 1 178 ? 4.965 16.400 -0.764 1.00 94.94 178 ASN A C 1
ATOM 1308 O O . ASN A 1 178 ? 4.355 15.380 -0.436 1.00 94.94 178 ASN A O 1
ATOM 1312 N N . GLU A 1 179 ? 5.193 17.412 0.074 1.00 96.31 179 GLU A N 1
ATOM 1313 C CA . GLU A 1 179 ? 4.593 17.488 1.406 1.00 96.31 179 GLU A CA 1
ATOM 1314 C C . GLU A 1 179 ? 3.064 17.341 1.327 1.00 96.31 179 GLU A C 1
ATOM 1316 O O . GLU A 1 179 ? 2.398 18.021 0.545 1.00 96.31 179 GLU A O 1
ATOM 1321 N N . THR A 1 180 ? 2.515 16.451 2.149 1.00 96.88 180 THR A N 1
ATOM 1322 C CA . THR A 1 180 ? 1.079 16.184 2.253 1.00 96.88 180 THR A CA 1
ATOM 1323 C C . THR A 1 180 ? 0.602 16.533 3.658 1.00 96.88 180 THR A C 1
ATOM 1325 O O . THR A 1 180 ? 1.202 16.104 4.641 1.00 96.88 180 THR A O 1
ATOM 1328 N N . SER A 1 181 ? -0.470 17.321 3.762 1.00 95.00 181 SER A N 1
ATOM 1329 C CA . SER A 1 181 ? -1.051 17.732 5.045 1.00 95.00 181 SER A CA 1
ATOM 1330 C C . SER A 1 181 ? -2.210 16.815 5.444 1.00 95.00 181 SER A C 1
ATOM 1332 O O . SER A 1 181 ? -3.140 16.633 4.659 1.00 95.00 181 SER A O 1
ATOM 1334 N N . LEU A 1 182 ? -2.169 16.277 6.664 1.00 93.56 182 LEU A N 1
ATOM 1335 C CA . LEU A 1 182 ? -3.216 15.470 7.294 1.00 93.56 182 LEU A CA 1
ATOM 1336 C C . LEU A 1 182 ? -3.569 16.109 8.640 1.00 93.56 182 LEU A C 1
ATOM 1338 O O . LEU A 1 182 ? -2.777 16.088 9.578 1.00 93.56 182 LEU A O 1
ATOM 1342 N N . ASP A 1 183 ? -4.728 16.764 8.697 1.00 92.56 183 ASP A N 1
ATOM 1343 C CA . ASP A 1 183 ? -5.185 17.586 9.829 1.00 92.56 183 ASP A CA 1
ATOM 1344 C C . ASP A 1 183 ? -4.140 18.592 10.377 1.00 92.56 183 ASP A C 1
ATOM 1346 O O . ASP A 1 183 ? -4.102 18.932 11.560 1.00 92.56 183 ASP A O 1
ATOM 1350 N N . GLY A 1 184 ? -3.281 19.122 9.505 1.00 89.81 184 GLY A N 1
ATOM 1351 C CA . GLY A 1 184 ? -2.238 20.085 9.871 1.00 89.81 184 GLY A CA 1
ATOM 1352 C C . GLY A 1 184 ? -0.906 19.454 10.277 1.00 89.81 184 GLY A C 1
ATOM 1353 O O . GLY A 1 184 ? 0.090 20.174 10.313 1.00 89.81 184 GLY A O 1
ATOM 1354 N N . SER A 1 185 ? -0.852 18.137 10.495 1.00 93.62 185 SER A N 1
ATOM 1355 C CA . SER A 1 185 ? 0.412 17.400 10.441 1.00 93.62 185 SER A CA 1
ATOM 1356 C C . SER A 1 185 ? 0.886 17.330 8.989 1.00 93.62 185 SER A C 1
ATOM 1358 O O . SER A 1 185 ? 0.087 17.121 8.080 1.00 93.62 185 SER A O 1
ATOM 1360 N N . LYS A 1 186 ? 2.181 17.511 8.749 1.00 95.38 186 LYS A N 1
ATOM 1361 C CA . LYS A 1 186 ? 2.786 17.541 7.412 1.00 95.38 186 LYS A CA 1
ATOM 1362 C C . LYS A 1 186 ? 3.710 16.355 7.247 1.00 95.38 186 LYS A C 1
ATOM 1364 O O . LYS A 1 186 ? 4.629 16.210 8.041 1.00 95.38 186 LYS A O 1
ATOM 1369 N N . VAL A 1 187 ? 3.484 15.542 6.223 1.00 97.44 187 VAL A N 1
ATOM 1370 C CA . VAL A 1 187 ? 4.300 14.368 5.901 1.00 97.44 187 VAL A CA 1
ATOM 1371 C C . VAL A 1 187 ? 5.063 14.632 4.615 1.00 97.44 187 VAL A C 1
ATOM 1373 O O . VAL A 1 187 ? 4.468 14.992 3.599 1.00 97.44 187 VAL A O 1
ATOM 1376 N N . ARG A 1 188 ? 6.380 14.460 4.653 1.00 97.25 188 ARG A N 1
ATOM 1377 C CA . ARG A 1 188 ? 7.273 14.680 3.516 1.00 97.25 188 ARG A CA 1
ATOM 1378 C C . ARG A 1 188 ? 7.673 13.364 2.834 1.00 97.25 188 ARG A C 1
ATOM 1380 O O . ARG A 1 188 ? 7.656 12.316 3.483 1.00 97.25 188 ARG A O 1
ATOM 1387 N N . PRO A 1 189 ? 8.087 13.406 1.550 1.00 96.88 189 PRO A N 1
ATOM 1388 C CA . PRO A 1 189 ? 8.544 12.216 0.825 1.00 96.88 189 PRO A CA 1
ATOM 1389 C C . PRO A 1 189 ? 9.726 11.484 1.475 1.00 96.88 189 PRO A C 1
ATOM 1391 O O . PRO A 1 189 ? 9.854 10.275 1.315 1.00 96.88 189 PRO A O 1
ATOM 1394 N N . ASP A 1 190 ? 10.560 12.191 2.239 1.00 96.75 190 ASP A N 1
ATOM 1395 C CA . ASP A 1 190 ? 11.691 11.640 2.995 1.00 96.75 190 ASP A CA 1
ATOM 1396 C C . ASP A 1 190 ? 11.306 11.107 4.385 1.00 96.75 190 ASP A C 1
ATOM 1398 O O . ASP A 1 190 ? 12.165 10.931 5.246 1.00 96.75 190 ASP A O 1
ATOM 1402 N N . LEU A 1 191 ? 10.015 10.822 4.595 1.00 97.50 191 LEU A N 1
ATOM 1403 C CA . LEU A 1 191 ? 9.444 10.220 5.805 1.00 97.50 191 LEU A CA 1
ATOM 1404 C C . LEU A 1 191 ? 9.460 11.124 7.049 1.00 97.50 191 LEU A C 1
ATOM 1406 O O . LEU A 1 191 ? 9.069 10.681 8.131 1.00 97.50 191 LEU A O 1
ATOM 1410 N N . ALA A 1 192 ? 9.866 12.385 6.910 1.00 96.94 192 ALA A N 1
ATOM 1411 C CA . ALA A 1 192 ? 9.767 13.378 7.968 1.00 96.94 192 ALA A CA 1
ATOM 1412 C C . ALA A 1 192 ? 8.313 13.824 8.182 1.00 96.94 192 ALA A C 1
ATOM 1414 O O . ALA A 1 192 ? 7.575 14.077 7.224 1.00 96.94 192 ALA A O 1
ATOM 1415 N N . VAL A 1 193 ? 7.916 13.956 9.448 1.00 96.19 193 VAL A N 1
ATOM 1416 C CA . VAL A 1 193 ? 6.596 14.438 9.857 1.00 96.19 193 VAL A CA 1
ATOM 1417 C C . VAL A 1 193 ? 6.726 15.591 10.832 1.00 96.19 193 VAL A C 1
ATOM 1419 O O . VAL A 1 193 ? 7.303 15.447 11.908 1.00 96.19 193 VAL A O 1
ATOM 1422 N N . THR A 1 194 ? 6.129 16.725 10.483 1.00 94.50 194 THR A N 1
ATOM 1423 C CA . THR A 1 194 ? 5.926 17.846 11.405 1.00 94.50 194 THR A CA 1
ATOM 1424 C C . THR A 1 194 ? 4.512 17.766 11.960 1.00 94.50 194 THR A C 1
ATOM 1426 O O . THR A 1 194 ? 3.550 17.803 11.192 1.00 94.50 194 THR A O 1
ATOM 1429 N N . LYS A 1 195 ? 4.363 17.646 13.282 1.00 88.81 195 LYS A N 1
ATOM 1430 C CA . LYS A 1 195 ? 3.043 17.582 13.926 1.00 88.81 195 LYS A CA 1
ATOM 1431 C C . LYS A 1 195 ? 2.343 18.946 13.909 1.00 88.81 195 LYS A C 1
ATOM 1433 O O . LYS A 1 195 ? 2.993 19.992 13.893 1.00 88.81 195 LYS A O 1
ATOM 1438 N N . LYS A 1 196 ? 1.005 18.933 13.940 1.00 86.38 196 LYS A N 1
ATOM 1439 C CA . LYS A 1 196 ? 0.139 20.133 13.951 1.00 86.38 196 LYS A CA 1
ATOM 1440 C C . LYS A 1 196 ? 0.496 21.148 15.044 1.00 86.38 196 LYS A C 1
ATOM 1442 O O . LYS A 1 196 ? 0.372 22.351 14.832 1.00 86.38 196 LYS A O 1
ATOM 1447 N N . ASP A 1 197 ? 0.912 20.670 16.212 1.00 81.44 197 ASP A N 1
ATOM 1448 C CA . ASP A 1 197 ? 1.305 21.489 17.366 1.00 81.44 197 ASP A CA 1
ATOM 1449 C C . ASP A 1 197 ? 2.682 22.161 17.203 1.00 81.44 197 ASP A C 1
ATOM 1451 O O . ASP A 1 197 ? 3.097 22.937 18.062 1.00 81.44 197 ASP A O 1
ATOM 1455 N N . GLY A 1 198 ? 3.392 21.882 16.105 1.00 72.19 198 GLY A N 1
ATOM 1456 C CA . GLY A 1 198 ? 4.754 22.350 15.876 1.00 72.19 198 GLY A CA 1
ATOM 1457 C C . GLY A 1 198 ? 5.782 21.692 16.799 1.00 72.19 198 GLY A C 1
ATOM 1458 O O . GLY A 1 198 ? 6.924 22.157 16.849 1.00 72.19 198 GLY A O 1
ATOM 1459 N N . ALA A 1 199 ? 5.408 20.633 17.531 1.00 68.38 199 ALA A N 1
ATOM 1460 C CA . ALA A 1 199 ? 6.284 19.915 18.447 1.00 68.38 199 ALA A CA 1
ATOM 1461 C C . ALA A 1 199 ? 7.262 19.024 17.671 1.00 68.38 199 ALA A C 1
ATOM 1463 O O . ALA A 1 199 ? 7.126 17.805 17.602 1.00 68.38 199 ALA A O 1
ATOM 1464 N N . GLY A 1 200 ? 8.275 19.665 17.091 1.00 78.38 200 GLY A N 1
ATOM 1465 C CA . GLY A 1 200 ? 9.404 19.006 16.450 1.00 78.38 200 GLY A CA 1
ATOM 1466 C C . GLY A 1 200 ? 9.053 18.177 15.213 1.00 78.38 200 GLY A C 1
ATOM 1467 O O . GLY A 1 200 ? 7.911 18.082 14.761 1.00 78.38 200 GLY A O 1
ATOM 1468 N N . GLU A 1 201 ? 10.100 17.596 14.642 1.00 90.88 201 GLU A N 1
ATOM 1469 C CA . GLU A 1 201 ? 10.021 16.686 13.508 1.00 90.88 201 GLU A CA 1
ATOM 1470 C C . GLU A 1 201 ? 10.231 15.254 14.012 1.00 90.88 201 GLU A C 1
ATOM 1472 O O . GLU A 1 201 ? 11.131 14.996 14.814 1.00 90.88 201 GLU A O 1
ATOM 1477 N N . THR A 1 202 ? 9.395 14.322 13.560 1.00 92.88 202 THR A N 1
ATOM 1478 C CA . THR A 1 202 ? 9.551 12.886 13.819 1.00 92.88 202 THR A CA 1
ATOM 1479 C C . THR A 1 202 ? 9.703 12.144 12.501 1.00 92.88 202 THR A C 1
ATOM 1481 O O . THR A 1 202 ? 9.068 12.495 11.511 1.00 92.88 202 THR A O 1
ATOM 1484 N N . ALA A 1 203 ? 10.550 11.119 12.476 1.00 95.44 203 ALA A N 1
ATOM 1485 C CA . ALA A 1 203 ? 10.717 10.271 11.303 1.00 95.44 203 ALA A CA 1
ATOM 1486 C C . ALA A 1 203 ? 9.773 9.066 11.387 1.00 95.44 203 ALA A C 1
ATOM 1488 O O . ALA A 1 203 ? 9.676 8.397 12.428 1.00 95.44 203 ALA A O 1
ATOM 1489 N N . LEU A 1 204 ? 9.086 8.777 10.287 1.00 97.06 204 LEU A N 1
ATOM 1490 C CA . LEU A 1 204 ? 8.334 7.539 10.132 1.00 97.06 204 LEU A CA 1
ATOM 1491 C C . LEU A 1 204 ? 9.281 6.379 9.826 1.00 97.06 204 LEU A C 1
ATOM 1493 O O . LEU A 1 204 ? 10.340 6.547 9.219 1.00 97.06 204 LEU A O 1
ATOM 1497 N N . LYS A 1 205 ? 8.881 5.189 10.257 1.00 96.56 205 LYS A N 1
ATOM 1498 C CA . LYS A 1 205 ? 9.585 3.930 10.015 1.00 96.56 205 LYS A CA 1
ATOM 1499 C C . LYS A 1 205 ? 8.716 2.993 9.194 1.00 96.56 205 LYS A C 1
ATOM 1501 O O . LYS A 1 205 ? 7.507 3.174 9.112 1.00 96.56 205 LYS A O 1
ATOM 1506 N N . GLU A 1 206 ? 9.349 1.979 8.614 1.00 96.31 206 GLU A N 1
ATOM 1507 C CA . GLU A 1 206 ? 8.664 0.920 7.873 1.00 96.31 206 GLU A CA 1
ATOM 1508 C C . GLU A 1 206 ? 7.473 0.360 8.665 1.00 96.31 206 GLU A C 1
ATOM 1510 O O . GLU A 1 206 ? 7.608 -0.012 9.834 1.00 96.31 206 GLU A O 1
ATOM 1515 N N . GLY A 1 207 ? 6.308 0.319 8.021 1.00 94.88 207 GLY A N 1
ATOM 1516 C CA . GLY A 1 207 ? 5.055 -0.137 8.609 1.00 94.88 207 GLY A CA 1
ATOM 1517 C C . GLY A 1 207 ? 4.298 0.905 9.438 1.00 94.88 207 GLY A C 1
ATOM 1518 O O . GLY A 1 207 ? 3.193 0.590 9.883 1.00 94.88 207 GLY A O 1
ATOM 1519 N N . ASP A 1 208 ? 4.830 2.112 9.653 1.00 97.38 208 ASP A N 1
ATOM 1520 C CA . ASP A 1 208 ? 4.084 3.197 10.301 1.00 97.38 208 ASP A CA 1
ATOM 1521 C C . ASP A 1 208 ? 2.932 3.683 9.404 1.00 97.38 208 ASP A C 1
ATOM 1523 O O . ASP A 1 208 ? 3.027 3.686 8.174 1.00 97.38 208 ASP A O 1
ATOM 1527 N N . ILE A 1 209 ? 1.839 4.122 10.030 1.00 97.00 209 ILE A N 1
ATOM 1528 C CA . ILE A 1 209 ? 0.659 4.674 9.357 1.00 97.00 209 ILE A CA 1
ATOM 1529 C C . ILE A 1 209 ? 0.350 6.046 9.958 1.00 97.00 209 ILE A C 1
ATOM 1531 O O . ILE A 1 209 ? 0.084 6.152 11.152 1.00 97.00 209 ILE A O 1
ATOM 1535 N N . VAL A 1 210 ? 0.316 7.089 9.134 1.00 96.88 210 VAL A N 1
ATOM 1536 C CA . VAL A 1 210 ? -0.248 8.394 9.492 1.00 96.88 210 VAL A CA 1
ATOM 1537 C C . VAL A 1 210 ? -1.711 8.408 9.077 1.00 96.88 210 VAL A C 1
ATOM 1539 O O . VAL A 1 210 ? -2.037 8.321 7.892 1.00 96.88 210 VAL A O 1
ATOM 1542 N N . LYS A 1 211 ? -2.608 8.498 10.054 1.00 95.75 211 LYS A N 1
ATOM 1543 C CA . LYS A 1 211 ? -4.050 8.561 9.813 1.00 95.75 211 LYS A CA 1
ATOM 1544 C C . LYS A 1 211 ? -4.462 9.909 9.229 1.00 95.75 211 LYS A C 1
ATOM 1546 O O . LYS A 1 211 ? -3.750 10.904 9.331 1.00 95.75 211 LYS A O 1
ATOM 1551 N N . THR A 1 212 ? -5.683 9.963 8.707 1.00 94.69 212 THR A N 1
ATOM 1552 C CA . THR A 1 212 ? -6.311 11.191 8.191 1.00 94.69 212 THR A CA 1
ATOM 1553 C C . THR A 1 212 ? -6.455 12.307 9.231 1.00 94.69 212 THR A C 1
ATOM 1555 O O . THR A 1 212 ? -6.551 13.470 8.857 1.00 94.69 212 THR A O 1
ATOM 1558 N N . ASP A 1 213 ? -6.481 11.963 10.522 1.00 92.94 213 ASP A N 1
ATOM 1559 C CA . ASP A 1 213 ? -6.508 12.911 11.646 1.00 92.94 213 ASP A CA 1
ATOM 1560 C C . ASP A 1 213 ? -5.104 13.335 12.124 1.00 92.94 213 ASP A C 1
ATOM 1562 O O . ASP A 1 213 ? -4.973 14.023 13.132 1.00 92.94 213 ASP A O 1
ATOM 1566 N N . GLY A 1 214 ? -4.047 12.914 11.423 1.00 91.44 214 GLY A N 1
ATOM 1567 C CA . GLY A 1 214 ? -2.661 13.238 11.751 1.00 91.44 214 GLY A CA 1
ATOM 1568 C C . GLY A 1 214 ? -2.028 12.359 12.835 1.00 91.44 214 GLY A C 1
ATOM 1569 O O . GLY A 1 214 ? -0.829 12.504 13.071 1.00 91.44 214 GLY A O 1
ATOM 1570 N N . THR A 1 215 ? -2.779 11.442 13.461 1.00 93.25 215 THR A N 1
ATOM 1571 C CA . THR A 1 215 ? -2.242 10.484 14.446 1.00 93.25 215 THR A CA 1
ATOM 1572 C C . THR A 1 215 ? -1.296 9.497 13.770 1.00 93.25 215 THR A C 1
ATOM 1574 O O . THR A 1 215 ? -1.625 8.939 12.718 1.00 93.25 215 THR A O 1
ATOM 1577 N N . ILE A 1 216 ? -0.160 9.204 14.403 1.00 94.31 216 ILE A N 1
ATOM 1578 C CA . ILE A 1 216 ? 0.788 8.199 13.919 1.00 94.31 216 ILE A CA 1
ATOM 1579 C C . ILE A 1 216 ? 0.530 6.881 14.650 1.00 94.31 216 ILE A C 1
ATOM 1581 O O . ILE A 1 216 ? 0.672 6.790 15.868 1.00 94.31 216 ILE A O 1
ATOM 1585 N N . LEU A 1 217 ? 0.178 5.834 13.906 1.00 94.31 217 LEU A N 1
ATOM 1586 C CA . LEU A 1 217 ? 0.241 4.453 14.374 1.00 94.31 217 LEU A CA 1
ATOM 1587 C C . LEU A 1 217 ? 1.608 3.880 14.033 1.00 94.31 217 LEU A C 1
ATOM 1589 O O . LEU A 1 217 ? 1.952 3.728 12.861 1.00 94.31 217 LEU A O 1
ATOM 1593 N N . ARG A 1 218 ? 2.371 3.517 15.056 1.00 94.56 218 ARG A N 1
ATOM 1594 C CA . ARG A 1 218 ? 3.659 2.857 14.885 1.00 94.56 218 ARG A CA 1
ATOM 1595 C C . ARG A 1 218 ? 3.467 1.394 14.504 1.00 94.56 218 ARG A C 1
ATOM 1597 O O . ARG A 1 218 ? 2.523 0.744 14.958 1.00 94.56 218 ARG A O 1
ATOM 1604 N N . ALA A 1 219 ? 4.407 0.845 13.739 1.00 89.44 219 ALA A N 1
ATOM 1605 C CA . ALA A 1 219 ? 4.391 -0.567 13.347 1.00 89.44 219 ALA A CA 1
ATOM 1606 C C . ALA A 1 219 ? 4.306 -1.541 14.545 1.00 89.44 219 ALA A C 1
ATOM 1608 O O . ALA A 1 219 ? 3.742 -2.624 14.428 1.00 89.44 219 ALA A O 1
ATOM 1609 N N . ASN A 1 220 ? 4.820 -1.148 15.717 1.00 84.31 220 ASN A N 1
ATOM 1610 C CA . ASN A 1 220 ? 4.767 -1.932 16.957 1.00 84.31 220 ASN A CA 1
ATOM 1611 C C . ASN A 1 220 ? 3.459 -1.766 17.763 1.00 84.31 220 ASN A C 1
ATOM 1613 O O . ASN A 1 220 ? 3.383 -2.239 18.896 1.00 84.31 220 ASN A O 1
ATOM 1617 N N . GLY A 1 221 ? 2.459 -1.066 17.221 1.00 78.31 221 GLY A N 1
ATOM 1618 C CA . GLY A 1 221 ? 1.173 -0.811 17.876 1.00 78.31 221 GLY A CA 1
ATOM 1619 C C . GLY A 1 221 ? 1.140 0.412 18.800 1.00 78.31 221 GLY A C 1
ATOM 1620 O O . GLY A 1 221 ? 0.090 0.701 19.370 1.00 78.31 221 GLY A O 1
ATOM 1621 N N . GLY A 1 222 ? 2.251 1.144 18.947 1.00 79.00 222 GLY A N 1
ATOM 1622 C CA . GLY A 1 222 ? 2.268 2.432 19.647 1.00 79.00 222 GLY A CA 1
ATOM 1623 C C . GLY A 1 222 ? 1.510 3.524 18.883 1.00 79.00 222 GLY A C 1
ATOM 1624 O O . GLY A 1 222 ? 1.365 3.450 17.664 1.00 79.00 222 GLY A O 1
ATOM 1625 N N . THR A 1 223 ? 1.043 4.553 19.591 1.00 80.94 223 THR A N 1
ATOM 1626 C CA . THR A 1 223 ? 0.355 5.710 18.994 1.00 80.94 223 THR A CA 1
ATOM 1627 C C . THR A 1 223 ? 0.993 7.018 19.445 1.00 80.94 223 THR A C 1
ATOM 1629 O O . THR A 1 223 ? 1.280 7.164 20.633 1.00 80.94 223 THR A O 1
ATOM 1632 N N . GLU A 1 224 ? 1.174 7.959 18.520 1.00 78.69 224 GLU A N 1
ATOM 1633 C CA . GLU A 1 224 ? 1.811 9.270 18.730 1.00 78.69 224 GLU A CA 1
ATOM 1634 C C . GLU A 1 224 ? 1.058 10.430 18.078 1.00 78.69 224 GLU A C 1
ATOM 1636 O O . GLU A 1 224 ? 0.369 10.208 17.057 1.00 78.69 224 GLU A O 1
#

Mean predicted aligned error: 7.99 Å

Solvent-accessible surface area (backbone atoms only — not comparable to full-atom values): 12284 Å² total; per-residue (Å²): 143,82,85,84,85,80,84,80,80,81,77,80,77,76,79,78,72,78,83,66,79,72,78,69,43,27,37,32,26,49,94,85,33,33,23,37,35,49,98,91,44,78,43,79,47,92,57,67,47,71,40,82,57,55,22,34,33,40,44,86,29,45,34,34,40,65,88,64,57,68,53,69,62,48,75,60,17,34,33,30,42,75,54,55,55,34,41,58,69,61,44,39,27,40,36,25,50,94,86,40,27,26,37,25,53,90,57,46,76,43,77,40,88,53,70,46,70,38,81,57,52,29,34,38,38,48,86,28,42,34,32,42,65,88,63,56,73,52,67,62,49,72,29,20,32,33,37,33,75,58,53,72,47,48,60,65,14,34,36,26,51,97,84,33,33,16,39,28,49,86,64,24,21,33,69,44,89,50,75,43,74,24,73,62,16,36,39,34,48,88,34,39,30,37,43,61,86,65,76,52,76,47,74,64,51,73,56,18,32,36,37,57,76,41,42,33,38,40,63,88,72,48,77,92

Secondary structure (DSSP, 8-state):
------------------------SEEEEETTEEEEEETTEEEE--S-EE-TTS-EE-TT-EEE-TTS-EEEPPTT-EEETTS-EEB---SSEEEEETTEEEEEETTEEEE--S-EE-TTS-EE-TTSEEE-TT--EEEPPTT-EEETTS-EE-TT-EEEETTEEEEEETTEEEE-SS-EEETTEEE-TTSEEE-TT---EEE--TT-EE-TTSPEEPTTS-B-

pLDDT: mean 88.47, std 17.14, range [33.94, 98.56]

Sequence (224 aa):
MKTLQCILAAGLLAAITPLAAADKDGVVMKDGKLMSHKDGENTEVMDDVTLKDGTKITRAGDVTSADGTTWKLQEGDKIADDGTFRAHIITDGVVKKDGKVMTVRAGEKAELTSETTLSDGTKVATDGTVISKEGKKWSLKDNDAILNDGRVLLEGSIVVKDGKALLVKDCMGEPIKNETSLDGSKVRPDLAVTKKDGAGETALKEGDIVKTDGTILRANGGTE

Radius of gyration: 21.86 Å; Cα contacts (8 Å, |Δi|>4): 495; chains: 1; bounding box: 83×38×54 Å

Foldseek 3Di:
DDDDDDDDDPPPPPPPDPPPPPPAWFWAQAPQFIWTADPNDTDTDPAWDQAPQRWIAGRSQWIQGNVRDIDGADHGWTQHSNRFTWAQDAQFFWAAAPQFIWTHHNNDTDTDPAWDAAPQRWIAGGRQWIQGPVRDIDGDDHLWIAHSNRDIDDQQKWAQAPQFTFHRDNNTTTGDPAWDDQLQWTAGRNQWIQANVSPDIDGADHGWMQDSNRWIQHNVRDID

Nearest PDB structures (foldseek):
  7qpu-assembly2_B  TM=1.923E-01  e=5.818E+00  Clostridium botulinum